Protein AF-A0A9D4YTC1-F1 (afdb_monomer)

Mean predicted aligned error: 14.63 Å

pLDDT: mean 73.33, std 24.24, range [27.19, 97.25]

Sequence (249 aa):
MAPARLILACLVALSLHGSACAARPAPVAATSDLFTAPSGSQFSRAQYGPSAHDAQQQQPLPAATDAAPLDAAATLDAAEASAASVVGLTWGYHLEQLMQQLEAREVQLAPPQQQQDAAALLSKQVEALAVQVIAASRANIAELGAQLRSSVPAGTTAAAMASLLQSSAFHGSLKSSMDEAMAIVGAALEPHLNDVAETVHAALCGLALEAGSVESLSDFSDTFVPHFASSFSLSIVEATLLRALWHDL

Organism: Chlorella vulgaris (NCBI:txid3077)

Foldseek 3Di:
DPLVVLLVVLVVVVVVVVVVVVDDDDDDDDDDDDDDDDDDDDDDDDDDDDDDDDDDDDDDDDDDDPPDPPPPPPPDDPLQLVLLLQLLVVQLVVLVVVVVVLVVVVFQFAPPVLSNVLSNVLSVVSSVLSSQLCVQLVVVLVVLLVVLVVVPDPPQDPVNVVVLCVDPVSVVSVVVSLVVQLVSSLVSCVVCLLVSLVSSQVSRCVGGPDHCSRDDSVVSSVPPSVVVSNSSSNSSCCSRRVCSNSVVD

Secondary structure (DSSP, 8-state):
--HHHHHHHHHHHHHHHHHHTT--PPPP-------------------------------------------------HHHHHHHHHHHHHHHHHHHHHHHHHHHTT--BPPHHHHHHHHHHHHHHHHHHHHHHHHHHHHHHHHHHHHHHHTSPTT--HHHHHHHHT-HHHHHHHHHHHHHHHHHHHHHHGGGHHHHHHHHHHHHHHHBSSTT-SPPHHHHHHHHHHHHHHHHHHHHHIIIIIHHHHTT-

Solvent-accessible surface area (backbone atoms only — not comparable to full-atom values): 14960 Å² total; per-residue (Å²): 138,66,65,69,60,54,52,52,49,51,53,50,55,55,55,57,54,63,57,58,73,75,67,70,82,78,84,89,79,82,88,81,86,76,94,76,87,82,87,78,88,85,84,86,84,83,84,81,87,89,84,84,88,81,83,89,82,91,82,78,86,80,72,86,74,74,78,72,76,89,79,74,78,70,82,63,55,74,65,52,52,50,32,14,48,51,46,7,52,55,49,23,54,51,49,52,51,51,52,52,53,40,46,75,70,71,39,54,62,51,60,70,66,59,50,50,53,51,31,54,52,51,16,52,52,46,18,56,48,37,48,52,33,48,66,72,32,42,71,61,40,51,49,48,40,50,56,54,49,72,74,48,67,87,89,53,44,77,69,52,47,56,55,44,64,69,32,67,68,52,42,49,50,52,50,52,48,48,55,51,41,34,51,48,36,38,65,56,41,55,90,47,47,64,62,50,45,51,51,52,50,53,50,53,53,72,34,36,73,50,89,80,70,57,75,54,71,65,67,44,37,72,58,45,45,65,55,47,51,52,55,52,23,48,47,50,39,51,45,48,43,54,42,63,66,60,75,80,101

Structure (mmCIF, N/CA/C/O backbone):
data_AF-A0A9D4YTC1-F1
#
_entry.id   AF-A0A9D4YTC1-F1
#
loop_
_atom_site.group_PDB
_atom_site.id
_atom_site.type_symbol
_atom_site.label_atom_id
_atom_site.label_alt_id
_atom_site.label_comp_id
_atom_site.label_asym_id
_atom_site.label_entity_id
_atom_site.label_seq_id
_atom_site.pdbx_PDB_ins_code
_atom_site.Cartn_x
_atom_site.Cartn_y
_atom_site.Cartn_z
_atom_site.occupancy
_atom_site.B_iso_or_equiv
_atom_site.auth_seq_id
_atom_site.auth_comp_id
_atom_site.auth_asym_id
_atom_site.auth_atom_id
_atom_site.pdbx_PDB_model_num
ATOM 1 N N . MET A 1 1 ? 28.465 -2.741 -1.476 1.00 40.31 1 MET A N 1
ATOM 2 C CA . MET A 1 1 ? 27.503 -2.269 -0.447 1.00 40.31 1 MET A CA 1
ATOM 3 C C . MET A 1 1 ? 27.038 -0.809 -0.626 1.00 40.31 1 MET A C 1
ATOM 5 O O . MET A 1 1 ? 26.385 -0.284 0.264 1.00 40.31 1 MET A O 1
ATOM 9 N N . ALA A 1 2 ? 27.287 -0.150 -1.769 1.00 38.78 2 ALA A N 1
ATOM 10 C CA . ALA A 1 2 ? 26.837 1.225 -2.034 1.00 38.78 2 ALA A CA 1
ATOM 11 C C . ALA A 1 2 ? 25.440 1.424 -2.692 1.00 38.78 2 ALA A C 1
ATOM 13 O O . ALA A 1 2 ? 24.923 2.532 -2.552 1.00 38.78 2 ALA A O 1
ATOM 14 N N . PRO A 1 3 ? 24.787 0.443 -3.364 1.00 47.16 3 PRO A N 1
ATOM 15 C CA . PRO A 1 3 ? 23.581 0.744 -4.146 1.00 47.16 3 PRO A CA 1
ATOM 16 C C . PRO A 1 3 ? 22.373 1.071 -3.258 1.00 47.16 3 PRO A C 1
ATOM 18 O O . PRO A 1 3 ? 21.708 2.072 -3.486 1.00 47.16 3 PRO A O 1
ATOM 21 N N . ALA A 1 4 ? 22.161 0.338 -2.158 1.00 39.53 4 ALA A N 1
ATOM 22 C CA . ALA A 1 4 ? 21.008 0.535 -1.271 1.00 39.53 4 ALA A CA 1
ATOM 23 C C . ALA A 1 4 ? 20.890 1.961 -0.692 1.00 39.53 4 ALA A C 1
ATOM 25 O O . ALA A 1 4 ? 19.785 2.455 -0.501 1.00 39.53 4 ALA A O 1
ATOM 26 N N . ARG A 1 5 ? 22.015 2.650 -0.452 1.00 42.47 5 ARG A N 1
ATOM 27 C CA . ARG A 1 5 ? 22.019 4.028 0.074 1.00 42.47 5 ARG A CA 1
ATOM 28 C C . ARG A 1 5 ? 21.633 5.069 -0.976 1.00 42.47 5 ARG A C 1
ATOM 30 O O . ARG A 1 5 ? 21.022 6.070 -0.623 1.00 42.47 5 ARG A O 1
ATOM 37 N N . LEU A 1 6 ? 21.964 4.825 -2.243 1.00 49.31 6 LEU A N 1
ATOM 38 C CA . LEU A 1 6 ? 21.554 5.677 -3.360 1.00 49.31 6 LEU A CA 1
ATOM 39 C C . LEU A 1 6 ? 20.057 5.528 -3.635 1.00 49.31 6 LEU A C 1
ATOM 41 O O . LEU A 1 6 ? 19.380 6.534 -3.803 1.00 49.31 6 LEU A O 1
ATOM 45 N N . ILE A 1 7 ? 19.528 4.304 -3.568 1.00 51.31 7 ILE A N 1
ATOM 46 C CA . ILE A 1 7 ? 18.089 4.025 -3.699 1.00 51.31 7 ILE A CA 1
ATOM 47 C C . ILE A 1 7 ? 17.295 4.750 -2.607 1.00 51.31 7 ILE A C 1
ATOM 49 O O . ILE A 1 7 ? 16.345 5.466 -2.909 1.00 51.31 7 ILE A O 1
ATOM 53 N N . LEU A 1 8 ? 17.737 4.634 -1.352 1.00 47.25 8 LEU A N 1
ATOM 54 C CA . LEU A 1 8 ? 17.111 5.308 -0.213 1.00 47.25 8 LEU A CA 1
ATOM 55 C C . LEU A 1 8 ? 17.205 6.835 -0.325 1.00 47.25 8 LEU A C 1
ATOM 57 O O . LEU A 1 8 ? 16.237 7.522 -0.034 1.00 47.25 8 LEU A O 1
ATOM 61 N N . ALA A 1 9 ? 18.330 7.376 -0.802 1.00 47.28 9 ALA A N 1
ATOM 62 C CA . ALA A 1 9 ? 18.473 8.813 -1.032 1.00 47.28 9 ALA A CA 1
ATOM 63 C C . ALA A 1 9 ? 17.570 9.327 -2.168 1.00 47.28 9 ALA A C 1
ATOM 65 O O . ALA A 1 9 ? 17.069 10.444 -2.076 1.00 47.28 9 ALA A O 1
ATOM 66 N N . CYS A 1 10 ? 17.330 8.525 -3.210 1.00 52.88 10 CYS A N 1
ATOM 67 C CA . CYS A 1 10 ? 16.439 8.885 -4.317 1.00 52.88 10 CYS A CA 1
ATOM 68 C C . CYS A 1 10 ? 14.968 8.816 -3.914 1.00 52.88 10 CYS A C 1
ATOM 70 O O . CYS A 1 10 ? 14.225 9.745 -4.214 1.00 52.88 10 CYS A O 1
ATOM 72 N N . LEU A 1 11 ? 14.573 7.765 -3.190 1.00 52.75 11 LEU A N 1
ATOM 73 C CA . LEU A 1 11 ? 13.235 7.652 -2.609 1.00 52.75 11 LEU A CA 1
ATOM 74 C C . LEU A 1 11 ? 12.979 8.822 -1.654 1.00 52.75 11 LEU A C 1
ATOM 76 O O . LEU A 1 11 ? 12.024 9.558 -1.846 1.00 52.75 11 LEU A O 1
ATOM 80 N N . VAL A 1 12 ? 13.907 9.114 -0.735 1.00 53.97 12 VAL A N 1
ATOM 81 C CA . VAL A 1 12 ? 13.801 10.262 0.183 1.00 53.97 12 VAL A CA 1
ATOM 82 C C . VAL A 1 12 ? 13.763 11.605 -0.563 1.00 53.97 12 VAL A C 1
ATOM 84 O O . VAL A 1 12 ? 12.988 12.484 -0.190 1.00 53.97 12 VAL A O 1
ATOM 87 N N . ALA A 1 13 ? 14.544 11.784 -1.633 1.00 48.59 13 ALA A N 1
ATOM 88 C CA . ALA A 1 13 ? 14.517 13.009 -2.437 1.00 48.59 13 ALA A CA 1
ATOM 89 C C . ALA A 1 13 ? 13.192 13.199 -3.201 1.00 48.59 13 ALA A C 1
ATOM 91 O O . ALA A 1 13 ? 12.727 14.337 -3.325 1.00 48.59 13 ALA A O 1
ATOM 92 N N . LEU A 1 14 ? 12.579 12.104 -3.668 1.00 51.38 14 LEU A N 1
ATOM 93 C CA . LEU A 1 14 ? 11.262 12.088 -4.314 1.00 51.38 14 LEU A CA 1
ATOM 94 C C . LEU A 1 14 ? 10.136 12.335 -3.293 1.00 51.38 14 LEU A C 1
ATOM 96 O O . LEU A 1 14 ? 9.260 13.162 -3.550 1.00 51.38 14 LEU A O 1
ATOM 100 N N . SER A 1 15 ? 10.202 11.726 -2.104 1.00 47.94 15 SER A N 1
ATOM 101 C CA . SER A 1 15 ? 9.228 11.933 -1.021 1.00 47.94 15 SER A CA 1
ATOM 102 C C . SER A 1 15 ? 9.265 13.363 -0.458 1.00 47.94 15 SER A C 1
ATOM 104 O O . SER A 1 15 ? 8.218 13.964 -0.228 1.00 47.94 15 SER A O 1
ATOM 106 N N . LEU A 1 16 ? 10.454 13.957 -0.285 1.00 41.62 16 LEU A N 1
ATOM 107 C CA . LEU A 1 16 ? 10.606 15.316 0.264 1.00 41.62 16 LEU A CA 1
ATOM 108 C C . LEU A 1 16 ? 10.090 16.420 -0.677 1.00 41.62 16 LEU A C 1
ATOM 110 O O . LEU A 1 16 ? 9.636 17.461 -0.201 1.00 41.62 16 LEU A O 1
ATOM 114 N N . HIS A 1 17 ? 10.117 16.211 -1.997 1.00 41.59 17 HIS A N 1
ATOM 115 C CA . HIS A 1 17 ? 9.589 17.192 -2.957 1.00 41.59 17 HIS A CA 1
ATOM 116 C C . HIS A 1 17 ? 8.070 17.090 -3.156 1.00 41.59 17 HIS A C 1
ATOM 118 O O . HIS A 1 17 ? 7.441 18.105 -3.464 1.00 41.59 17 HIS A O 1
ATOM 124 N N . GLY A 1 18 ? 7.466 15.921 -2.904 1.00 34.97 18 GLY A N 1
ATOM 125 C CA . GLY A 1 18 ? 6.008 15.767 -2.851 1.00 34.97 18 GLY A CA 1
ATOM 126 C C . GLY A 1 18 ? 5.368 16.618 -1.746 1.00 34.97 18 GLY A C 1
ATOM 127 O O . GLY A 1 18 ? 4.365 17.288 -1.983 1.00 34.97 18 GLY A O 1
ATOM 128 N N . SER A 1 19 ? 5.997 16.695 -0.567 1.00 33.84 19 SER A N 1
ATOM 129 C CA . SER A 1 19 ? 5.510 17.525 0.548 1.00 33.84 19 SER A CA 1
ATOM 130 C C . SER A 1 19 ? 5.742 19.032 0.363 1.00 33.84 19 SER A C 1
ATOM 132 O O . SER A 1 19 ? 4.994 19.837 0.916 1.00 33.84 19 SER A O 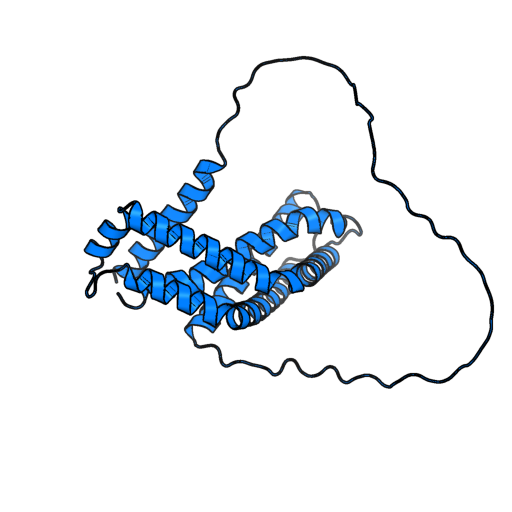1
ATOM 134 N N . ALA A 1 20 ? 6.732 19.451 -0.432 1.00 30.94 20 ALA A N 1
ATOM 135 C CA . ALA A 1 20 ? 7.058 20.870 -0.609 1.00 30.94 20 ALA A CA 1
ATOM 136 C C . ALA A 1 20 ? 6.060 21.636 -1.504 1.00 30.94 20 ALA A C 1
ATOM 138 O O . ALA A 1 20 ? 5.964 22.858 -1.399 1.00 30.94 20 ALA A O 1
ATOM 139 N N . CYS A 1 21 ? 5.278 20.948 -2.346 1.00 32.78 21 CYS A N 1
ATOM 140 C CA . CYS A 1 21 ? 4.233 21.592 -3.157 1.00 32.78 21 CYS A CA 1
ATOM 141 C C . CYS A 1 21 ? 2.888 21.762 -2.426 1.00 32.78 21 CYS A C 1
ATOM 143 O O . CYS A 1 21 ? 2.068 22.564 -2.868 1.00 32.78 21 CYS A O 1
ATOM 145 N N . ALA A 1 22 ? 2.670 21.084 -1.291 1.00 30.81 22 ALA A N 1
ATOM 146 C CA . ALA A 1 22 ? 1.473 21.258 -0.458 1.00 30.81 22 ALA A CA 1
ATOM 147 C C . ALA A 1 22 ? 1.600 22.410 0.563 1.00 30.81 22 ALA A C 1
ATOM 149 O O . ALA A 1 22 ? 0.607 22.846 1.139 1.00 30.81 22 ALA A O 1
ATOM 150 N N . ALA A 1 23 ? 2.807 22.946 0.768 1.00 30.12 23 ALA A N 1
ATOM 151 C CA . ALA A 1 23 ? 3.087 23.997 1.743 1.00 30.12 23 ALA A CA 1
ATOM 152 C C . ALA A 1 23 ? 3.368 25.345 1.062 1.00 30.12 23 ALA A C 1
ATOM 154 O O . ALA A 1 23 ? 4.462 25.900 1.171 1.00 30.12 23 ALA A O 1
ATOM 155 N N . ARG A 1 24 ? 2.372 25.910 0.368 1.00 28.34 24 ARG A N 1
ATOM 156 C CA . ARG A 1 24 ? 2.381 27.349 0.064 1.00 28.34 24 ARG A CA 1
ATOM 157 C C . ARG A 1 24 ? 1.420 28.051 1.030 1.00 28.34 24 ARG A C 1
ATOM 159 O O . ARG A 1 24 ? 0.212 27.892 0.878 1.00 28.34 24 ARG A O 1
ATOM 166 N N . PRO A 1 25 ? 1.914 28.804 2.029 1.00 31.41 25 PRO A N 1
ATOM 167 C CA . PRO A 1 25 ? 1.042 29.533 2.938 1.00 31.41 25 PRO A CA 1
ATOM 168 C C . PRO A 1 25 ? 0.340 30.657 2.171 1.00 31.41 25 PRO A C 1
ATOM 170 O O . PRO A 1 25 ? 0.989 31.506 1.554 1.00 31.41 25 PRO A O 1
ATOM 173 N N . ALA A 1 26 ? -0.992 30.651 2.194 1.00 30.31 26 ALA A N 1
ATOM 174 C CA . ALA A 1 26 ? -1.785 31.790 1.759 1.00 30.31 26 ALA A CA 1
ATOM 175 C C . ALA A 1 26 ? -1.505 32.979 2.702 1.00 30.31 26 ALA A C 1
ATOM 177 O O . ALA A 1 26 ? -1.495 32.794 3.923 1.00 30.31 26 ALA A O 1
ATOM 178 N N . PRO A 1 27 ? -1.245 34.191 2.182 1.00 31.48 27 PRO A N 1
ATOM 179 C CA . PRO A 1 27 ? -1.028 35.356 3.024 1.00 31.48 27 PRO A CA 1
ATOM 180 C C . PRO A 1 27 ? -2.318 35.747 3.752 1.00 31.48 27 PRO A C 1
ATOM 182 O O . PRO A 1 27 ? -3.390 35.859 3.161 1.00 31.48 27 PRO A O 1
ATOM 185 N N . VAL A 1 28 ? -2.170 35.969 5.055 1.00 38.91 28 VAL A N 1
ATOM 186 C CA . VAL A 1 28 ? -3.200 36.441 5.979 1.00 38.91 28 VAL A CA 1
ATOM 187 C C . VAL A 1 28 ? -3.488 37.926 5.731 1.00 38.91 28 VAL A C 1
ATOM 189 O O . VAL A 1 28 ? -2.600 38.763 5.876 1.00 38.91 28 VAL A O 1
ATOM 192 N N . ALA A 1 29 ? -4.745 38.247 5.429 1.00 31.89 29 ALA A N 1
ATOM 193 C CA . ALA A 1 29 ? -5.376 39.550 5.656 1.00 31.89 29 ALA A CA 1
ATOM 194 C C . ALA A 1 29 ? -6.862 39.275 5.967 1.00 31.89 29 ALA A C 1
ATOM 196 O O . ALA A 1 29 ? -7.584 38.749 5.131 1.00 31.89 29 ALA A O 1
ATOM 197 N N . ALA A 1 30 ? -7.234 39.289 7.247 1.00 30.94 30 ALA A N 1
ATOM 198 C CA . ALA A 1 30 ? -7.911 40.399 7.929 1.00 30.94 30 ALA A CA 1
ATOM 199 C C . ALA A 1 30 ? -9.448 40.396 7.752 1.00 30.94 30 ALA A C 1
ATOM 201 O O . ALA A 1 30 ? -9.971 40.813 6.729 1.00 30.94 30 ALA A O 1
ATOM 202 N N . THR A 1 31 ? -10.116 39.923 8.816 1.00 32.25 31 THR A N 1
ATOM 203 C CA . THR A 1 31 ? -11.369 40.426 9.429 1.00 32.25 31 THR A CA 1
ATOM 204 C C . THR A 1 31 ? -12.535 40.858 8.530 1.00 32.25 31 THR A C 1
ATOM 206 O O . THR A 1 31 ? -12.475 41.913 7.909 1.00 32.25 31 THR A O 1
ATOM 209 N N . SER A 1 32 ? -13.648 40.116 8.603 1.00 29.67 32 SER A N 1
ATOM 210 C CA . SER A 1 32 ? -14.933 40.554 9.192 1.00 29.67 32 SER A CA 1
ATOM 211 C C . SER A 1 32 ? -16.122 39.792 8.598 1.00 29.67 32 SER A C 1
ATOM 213 O O . SER A 1 32 ? -16.285 39.742 7.388 1.00 29.67 32 SER A O 1
ATOM 215 N N . ASP A 1 33 ? -16.936 39.265 9.515 1.00 27.19 33 ASP A N 1
ATOM 216 C CA . ASP A 1 33 ? -18.402 39.206 9.521 1.00 27.19 33 ASP A CA 1
ATOM 217 C C . ASP A 1 33 ? -19.231 38.615 8.361 1.00 27.19 33 ASP A C 1
ATOM 219 O O . ASP A 1 33 ? -19.016 38.836 7.177 1.00 27.19 33 ASP A O 1
ATOM 223 N N . LEU A 1 34 ? -20.338 38.016 8.822 1.00 29.22 34 LEU A N 1
ATOM 224 C CA . LEU A 1 34 ? -21.638 37.855 8.163 1.00 29.22 34 LEU A CA 1
ATOM 225 C C . LEU A 1 34 ? -21.821 36.680 7.190 1.00 29.22 34 LEU A C 1
ATOM 227 O O . LEU A 1 34 ? -21.539 36.736 5.999 1.00 29.22 34 LEU A O 1
ATOM 231 N N . PHE A 1 35 ? -22.470 35.641 7.736 1.00 34.34 35 PHE A N 1
ATOM 232 C CA . PHE A 1 35 ? -23.736 35.093 7.227 1.00 34.34 35 PHE A CA 1
ATOM 233 C C . PHE A 1 35 ? -24.196 35.713 5.899 1.00 34.34 35 PHE A C 1
ATOM 235 O O . PHE A 1 35 ? -24.642 36.856 5.900 1.00 34.34 35 PHE A O 1
ATOM 242 N N . THR A 1 36 ? -24.170 34.944 4.806 1.00 27.38 36 THR A N 1
ATOM 243 C CA . THR A 1 36 ? -25.183 34.944 3.732 1.00 27.38 36 THR A CA 1
ATOM 244 C C . THR A 1 36 ? -24.906 33.756 2.807 1.00 27.38 36 THR A C 1
ATOM 246 O O . THR A 1 36 ? -23.909 33.722 2.092 1.00 27.38 36 THR A O 1
ATOM 249 N N . ALA A 1 37 ? -25.809 32.778 2.814 1.00 36.00 37 ALA A N 1
ATOM 250 C CA . ALA A 1 37 ? -25.933 31.809 1.733 1.00 36.00 37 ALA A CA 1
ATOM 251 C C . ALA A 1 37 ? -26.547 32.486 0.497 1.00 36.00 37 ALA A C 1
ATOM 253 O O . ALA A 1 37 ? -27.471 33.288 0.654 1.00 36.00 37 ALA A O 1
ATOM 254 N N . PRO A 1 38 ? -26.153 32.092 -0.722 1.00 34.97 38 PRO A N 1
ATOM 255 C CA . PRO A 1 38 ? -27.029 32.212 -1.870 1.00 34.97 38 PRO A CA 1
ATOM 256 C C . PRO A 1 38 ? -27.496 30.837 -2.356 1.00 34.97 38 PRO A C 1
ATOM 258 O O . PRO A 1 38 ? -26.724 29.989 -2.798 1.00 34.97 38 PRO A O 1
ATOM 261 N N . SER A 1 39 ? -28.816 30.678 -2.293 1.00 29.11 39 SER A N 1
ATOM 262 C CA . SER A 1 39 ? -29.619 29.777 -3.112 1.00 29.11 39 SER A CA 1
ATOM 263 C C . SER A 1 39 ? -29.344 29.948 -4.606 1.00 29.11 39 SER A C 1
ATOM 265 O O . SER A 1 39 ? -29.186 31.067 -5.090 1.00 29.11 39 SER A O 1
ATOM 267 N N . GLY A 1 40 ? -29.476 28.848 -5.350 1.00 27.38 40 GLY A N 1
ATOM 268 C CA . GLY A 1 40 ? -29.756 28.884 -6.784 1.00 27.38 40 GLY A CA 1
ATOM 269 C C . GLY A 1 40 ? -29.249 27.654 -7.526 1.00 27.38 40 GLY A C 1
ATOM 270 O O . GLY A 1 40 ? -28.124 27.668 -7.987 1.00 27.38 40 GLY A O 1
ATOM 271 N N . SER A 1 41 ? -30.101 26.623 -7.651 1.00 30.42 41 SER A N 1
ATOM 272 C CA . SER A 1 41 ? -30.620 26.110 -8.943 1.00 30.42 41 SER A CA 1
ATOM 273 C C . SER A 1 41 ? -29.630 25.236 -9.727 1.00 30.42 41 SER A C 1
ATOM 275 O O . SER A 1 41 ? -28.479 25.590 -9.872 1.00 30.42 41 SER A O 1
ATOM 277 N N . GLN A 1 42 ? -29.946 24.114 -10.357 1.00 29.72 42 GLN A N 1
ATOM 278 C CA . GLN A 1 42 ? -31.152 23.349 -10.655 1.00 29.72 42 GLN A CA 1
ATOM 279 C C . GLN A 1 42 ? -30.590 22.045 -11.245 1.00 29.72 42 GLN A C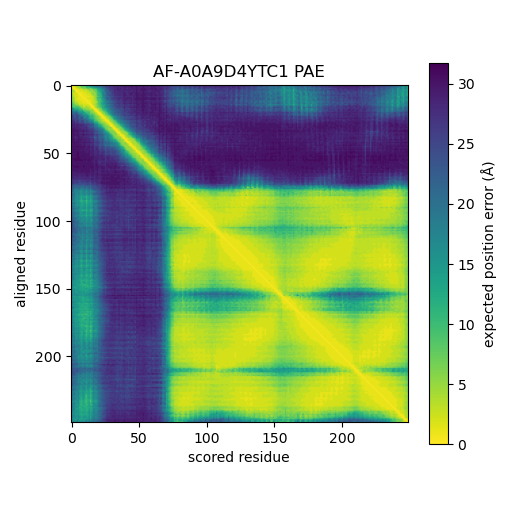 1
ATOM 281 O O . GLN A 1 42 ? -29.807 22.137 -12.181 1.00 29.72 42 GLN A O 1
ATOM 286 N N . PHE A 1 43 ? -30.992 20.860 -10.786 1.00 33.75 43 PHE A N 1
ATOM 287 C CA . PHE A 1 43 ? -30.983 19.689 -11.669 1.00 33.75 43 PHE A CA 1
ATOM 288 C C . PHE A 1 43 ? -32.212 18.825 -11.410 1.00 33.75 43 PHE A C 1
ATOM 290 O O . PHE A 1 43 ? -32.573 18.495 -10.281 1.00 33.75 43 PHE A O 1
ATOM 297 N N . SER A 1 44 ? -32.907 18.596 -12.515 1.00 33.34 44 SER A N 1
ATOM 298 C CA . SER A 1 44 ? -34.297 18.198 -12.615 1.00 33.34 44 SER A CA 1
ATOM 299 C C . SER A 1 44 ? -34.539 16.739 -12.251 1.00 33.34 44 SER A C 1
ATOM 301 O O . SER A 1 44 ? -33.894 15.817 -12.740 1.00 33.34 44 SER A O 1
ATOM 303 N N . ARG A 1 45 ? -35.575 16.569 -11.435 1.00 33.16 45 ARG A N 1
ATOM 304 C CA . ARG A 1 45 ? -36.268 15.332 -11.092 1.00 33.16 45 ARG A CA 1
ATOM 305 C C . ARG A 1 45 ? -37.134 14.892 -12.278 1.00 33.16 45 ARG A C 1
ATOM 307 O O . ARG A 1 45 ? -38.103 15.575 -12.596 1.00 33.16 45 ARG A O 1
ATOM 314 N N . ALA A 1 46 ? -36.835 13.751 -12.894 1.00 35.88 46 ALA A N 1
ATOM 315 C CA . ALA A 1 46 ? -37.785 13.054 -13.760 1.00 35.88 46 ALA A CA 1
ATOM 316 C C . ALA A 1 46 ? -38.476 11.949 -12.950 1.00 35.88 46 ALA A C 1
ATOM 318 O O . ALA A 1 46 ? -37.902 10.903 -12.664 1.00 35.88 46 ALA A O 1
ATOM 319 N N . GLN A 1 47 ? -39.711 12.236 -12.536 1.00 33.97 47 GLN A N 1
ATOM 320 C CA . GLN A 1 47 ? -40.690 11.258 -12.074 1.00 33.97 47 GLN A CA 1
ATOM 321 C C . GLN A 1 47 ? -41.307 10.567 -13.296 1.00 33.97 47 GLN A C 1
ATOM 323 O O . GLN A 1 47 ? -41.791 11.249 -14.195 1.00 33.97 47 GLN A O 1
ATOM 328 N N . TYR A 1 48 ? -41.388 9.239 -13.277 1.00 38.59 48 TYR A N 1
ATOM 329 C CA . TYR A 1 48 ? -42.484 8.516 -13.917 1.00 38.59 48 TYR A CA 1
ATOM 330 C C . TYR A 1 48 ? -43.138 7.626 -12.862 1.00 38.59 48 TYR A C 1
ATOM 332 O O . TYR A 1 48 ? -42.461 6.924 -12.114 1.00 38.59 48 TYR A O 1
ATOM 340 N N . GLY A 1 49 ? -44.455 7.788 -12.742 1.00 32.53 49 GLY A N 1
ATOM 341 C CA . GLY A 1 49 ? -45.302 7.183 -11.723 1.00 32.53 49 GLY A CA 1
ATOM 342 C C . GLY A 1 49 ? -45.761 5.751 -12.036 1.00 32.53 49 GLY A C 1
ATOM 343 O O . GLY A 1 49 ? -45.369 5.180 -13.053 1.00 32.53 49 GLY A O 1
ATOM 344 N N . PRO A 1 50 ? -46.595 5.176 -11.148 1.00 52.31 50 PRO A N 1
ATOM 345 C CA . PRO A 1 50 ? -46.818 3.737 -11.021 1.00 52.31 50 PRO A CA 1
ATOM 346 C C . PRO A 1 50 ? -48.162 3.262 -11.604 1.00 52.31 50 PRO A C 1
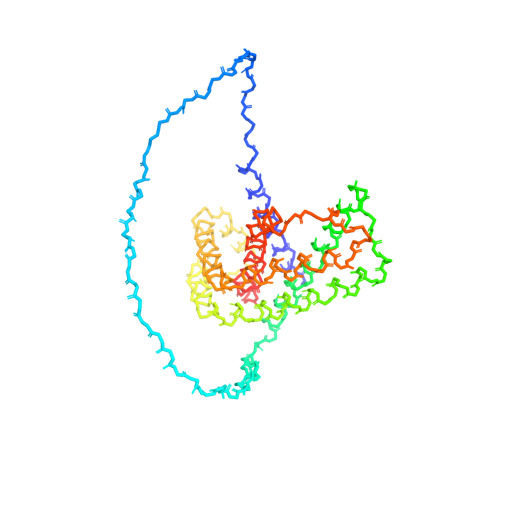ATOM 348 O O . PRO A 1 50 ? -49.100 4.048 -11.721 1.00 52.31 50 PRO A O 1
ATOM 351 N N . SER A 1 51 ? -48.272 1.959 -11.891 1.00 36.41 51 SER A N 1
ATOM 352 C CA . SER A 1 51 ? -49.499 1.121 -11.939 1.00 36.41 51 SER A CA 1
ATOM 353 C C . SER A 1 51 ? -49.031 -0.341 -12.124 1.00 36.41 51 SER A C 1
ATOM 355 O O . SER A 1 51 ? -48.310 -0.597 -13.078 1.00 36.41 51 SER A O 1
ATOM 357 N N . ALA A 1 52 ? -49.120 -1.266 -11.158 1.00 37.62 52 ALA A N 1
ATOM 358 C CA . ALA A 1 52 ? -50.265 -1.953 -10.525 1.00 37.62 52 ALA A CA 1
ATOM 359 C C . ALA A 1 52 ? -50.602 -3.321 -11.182 1.00 37.62 52 ALA A C 1
ATOM 361 O O . ALA A 1 52 ? -50.786 -3.379 -12.393 1.00 37.62 52 ALA A O 1
ATOM 362 N N . HIS A 1 53 ? -50.749 -4.350 -10.321 1.00 33.34 53 HIS A N 1
ATOM 363 C CA . HIS A 1 53 ? -51.263 -5.729 -10.531 1.00 33.34 53 HIS A CA 1
ATOM 364 C C . HIS A 1 53 ? -50.377 -6.718 -11.330 1.00 33.34 53 HIS A C 1
ATOM 366 O O . HIS A 1 53 ? -49.768 -6.342 -12.318 1.00 33.34 53 HIS A O 1
ATOM 372 N N . ASP A 1 54 ? -50.225 -8.008 -10.995 1.00 35.22 54 ASP A N 1
ATOM 373 C CA . ASP A 1 54 ? -50.863 -8.880 -10.000 1.00 35.22 54 ASP A CA 1
ATOM 374 C C . ASP A 1 54 ? -50.032 -10.169 -9.771 1.00 35.22 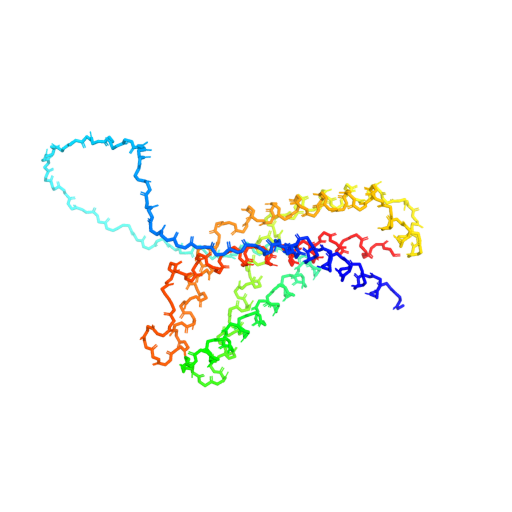54 ASP A C 1
ATOM 376 O O . ASP A 1 54 ? -49.294 -10.613 -10.644 1.00 35.22 54 ASP A O 1
ATOM 380 N N . ALA A 1 55 ? -50.220 -10.742 -8.578 1.00 36.62 55 ALA A N 1
ATOM 381 C CA . ALA A 1 55 ? -50.271 -12.160 -8.188 1.00 36.62 55 ALA A CA 1
ATOM 382 C C . ALA A 1 55 ? -49.300 -13.246 -8.738 1.00 36.62 55 ALA A C 1
ATOM 384 O O . ALA A 1 55 ? -49.310 -13.621 -9.902 1.00 36.62 55 ALA A O 1
ATOM 385 N N . GLN A 1 56 ? -48.657 -13.901 -7.754 1.00 36.84 56 GLN A N 1
ATOM 386 C CA . GLN A 1 56 ? -48.374 -15.343 -7.612 1.00 36.84 56 GLN A CA 1
ATOM 387 C C . GLN A 1 56 ? -47.624 -16.097 -8.727 1.00 36.84 56 GLN A C 1
ATOM 389 O O . GLN A 1 56 ? -48.205 -16.467 -9.738 1.00 36.84 56 GLN A O 1
ATOM 394 N N . GLN A 1 57 ? -46.432 -16.600 -8.381 1.00 40.56 57 GLN A N 1
ATOM 395 C CA . GLN A 1 57 ? -46.227 -18.043 -8.167 1.00 40.56 57 GLN A CA 1
ATOM 396 C C . GLN A 1 57 ? -44.906 -18.323 -7.429 1.00 40.56 57 GLN A C 1
ATOM 398 O O . GLN A 1 57 ? -43.858 -17.763 -7.734 1.00 40.56 57 GLN A O 1
ATOM 403 N N . GLN A 1 58 ? -45.002 -19.181 -6.411 1.00 41.50 58 GLN A N 1
ATOM 404 C CA . GLN A 1 58 ? -43.902 -19.776 -5.653 1.00 41.50 58 GLN A CA 1
ATOM 405 C C . GLN A 1 58 ? -43.190 -20.842 -6.493 1.00 41.50 58 GLN A C 1
ATOM 407 O O . GLN A 1 58 ? -43.891 -21.660 -7.079 1.00 41.50 58 GLN A O 1
ATOM 412 N N . GLN A 1 59 ? -41.848 -20.887 -6.447 1.00 36.44 59 GLN A N 1
ATOM 413 C CA . GLN A 1 59 ? -40.958 -22.076 -6.380 1.00 36.44 59 GLN A CA 1
ATOM 414 C C . GLN A 1 59 ? -39.523 -21.718 -6.846 1.00 36.44 59 GLN A C 1
ATOM 416 O O . GLN A 1 59 ? -39.344 -20.720 -7.533 1.00 36.44 59 GLN A O 1
ATOM 421 N N . PRO A 1 60 ? -38.488 -22.508 -6.502 1.00 39.47 60 PRO A N 1
ATOM 422 C CA . PRO A 1 60 ? -37.799 -22.557 -5.216 1.00 39.47 60 PRO A CA 1
ATOM 423 C C . PRO A 1 60 ? -36.343 -22.046 -5.335 1.00 39.47 60 PRO A C 1
ATOM 425 O O . PRO A 1 60 ? -35.832 -21.822 -6.428 1.00 39.47 60 PRO A O 1
ATOM 428 N N . LEU A 1 61 ? -35.676 -21.899 -4.183 1.00 44.19 61 LEU A N 1
ATOM 429 C CA . LEU A 1 61 ? -34.232 -21.661 -4.042 1.00 44.19 61 LEU A CA 1
ATOM 430 C C . LEU A 1 61 ? -33.391 -22.429 -5.084 1.00 44.19 61 LEU A C 1
ATOM 432 O O . LEU A 1 61 ? -33.456 -23.663 -5.102 1.00 44.19 61 LEU A O 1
ATOM 436 N N . PRO A 1 62 ? -32.507 -21.761 -5.846 1.00 40.47 62 PRO A N 1
ATOM 437 C CA . PRO A 1 62 ? -31.299 -22.408 -6.310 1.00 40.47 62 PRO A CA 1
ATOM 438 C C . PRO A 1 62 ? -30.311 -22.498 -5.144 1.00 40.47 62 PRO A C 1
ATOM 440 O O . PRO A 1 62 ? -30.121 -21.562 -4.366 1.00 40.47 62 PRO A O 1
ATOM 443 N N . ALA A 1 63 ? -29.757 -23.698 -5.018 1.00 36.38 63 ALA A N 1
ATOM 444 C CA . ALA A 1 63 ? -28.754 -24.102 -4.059 1.00 36.38 63 ALA A CA 1
ATOM 445 C C . ALA A 1 63 ? -27.577 -23.123 -3.993 1.00 36.38 63 ALA A C 1
ATOM 447 O O . ALA A 1 63 ? -27.242 -22.471 -4.981 1.00 36.38 63 ALA A O 1
ATOM 448 N N . ALA A 1 64 ? -26.958 -23.085 -2.812 1.00 45.69 64 ALA A N 1
ATOM 449 C CA . ALA A 1 64 ? -25.663 -22.483 -2.562 1.00 45.69 64 ALA A CA 1
ATOM 450 C C . ALA A 1 64 ? -24.719 -22.742 -3.742 1.00 45.69 64 ALA A C 1
ATOM 452 O O . ALA A 1 64 ? -24.297 -23.874 -3.978 1.00 45.69 64 ALA A O 1
ATOM 453 N N . THR A 1 65 ? -24.434 -21.686 -4.499 1.00 36.47 65 THR A N 1
ATOM 454 C CA . THR A 1 65 ? -23.308 -21.676 -5.417 1.00 36.47 65 THR A CA 1
ATOM 455 C C . THR A 1 65 ? -22.076 -21.754 -4.538 1.00 36.47 65 THR A C 1
ATOM 457 O O . THR A 1 65 ? -21.798 -20.822 -3.782 1.00 36.47 65 THR A O 1
ATOM 460 N N . ASP A 1 66 ? -21.404 -22.901 -4.596 1.00 34.94 66 ASP A N 1
ATOM 461 C CA . ASP A 1 66 ? -20.056 -23.093 -4.090 1.00 34.94 66 ASP A CA 1
ATOM 462 C C . ASP A 1 66 ? -19.234 -21.839 -4.384 1.00 34.94 66 ASP A C 1
ATOM 464 O O . ASP A 1 66 ? -19.031 -21.462 -5.542 1.00 34.94 66 ASP A O 1
ATOM 468 N N . ALA A 1 67 ? -18.806 -21.170 -3.313 1.00 38.00 67 ALA A N 1
ATOM 469 C CA . ALA A 1 67 ? -17.764 -20.171 -3.382 1.00 38.00 67 ALA A CA 1
ATOM 470 C C . ALA A 1 67 ? -16.554 -20.864 -4.008 1.00 38.00 67 ALA A C 1
ATOM 472 O O . ALA A 1 67 ? -15.911 -21.708 -3.381 1.00 38.00 67 ALA A O 1
ATOM 473 N N . ALA A 1 68 ? -16.305 -20.562 -5.282 1.00 33.44 68 ALA A N 1
ATOM 474 C CA . ALA A 1 68 ? -15.114 -21.016 -5.964 1.00 33.44 68 ALA A CA 1
ATOM 475 C C . ALA A 1 68 ? -13.909 -20.590 -5.111 1.00 33.44 68 ALA A C 1
ATOM 477 O O . ALA A 1 68 ? -13.827 -19.418 -4.724 1.00 33.44 68 ALA A O 1
ATOM 478 N N . PRO A 1 69 ? -12.998 -21.514 -4.768 1.00 39.44 69 PRO A N 1
ATOM 479 C CA . PRO A 1 69 ? -11.797 -21.142 -4.052 1.00 39.44 69 PRO A CA 1
ATOM 480 C C . PRO A 1 69 ? -11.027 -20.136 -4.910 1.00 39.44 69 PRO A C 1
ATOM 482 O O . PRO A 1 69 ? -10.908 -20.298 -6.126 1.00 39.44 69 PRO A O 1
ATOM 485 N N . LEU A 1 70 ? -10.508 -19.104 -4.249 1.00 46.56 70 LEU A N 1
ATOM 486 C CA . LEU A 1 70 ? -9.544 -18.111 -4.736 1.00 46.56 70 LEU A CA 1
ATOM 487 C C . LEU A 1 70 ? -8.190 -18.764 -5.119 1.00 46.56 70 LEU A C 1
ATOM 489 O O . LEU A 1 70 ? -7.123 -18.250 -4.810 1.00 46.56 70 LEU A O 1
ATOM 493 N N . ASP A 1 71 ? -8.216 -19.910 -5.800 1.00 39.56 71 ASP A N 1
ATOM 494 C CA . ASP A 1 71 ? -7.056 -20.658 -6.285 1.00 39.56 71 ASP A CA 1
ATOM 495 C C . ASP A 1 71 ? -6.741 -20.259 -7.731 1.00 39.56 71 ASP A C 1
ATOM 497 O O . ASP A 1 71 ? -6.747 -21.047 -8.675 1.00 39.56 71 ASP A O 1
ATOM 501 N N . ALA A 1 72 ? -6.430 -18.980 -7.900 1.00 37.16 72 ALA A N 1
ATOM 502 C CA . ALA A 1 72 ? -5.567 -18.529 -8.977 1.00 37.16 72 ALA A CA 1
ATOM 503 C C . ALA A 1 72 ? -4.340 -17.885 -8.333 1.00 37.16 72 ALA A C 1
ATOM 505 O O . ALA A 1 72 ? -4.091 -16.690 -8.472 1.00 37.16 72 ALA A O 1
ATOM 506 N N . ALA A 1 73 ? -3.574 -18.689 -7.590 1.00 43.66 73 ALA A N 1
ATOM 507 C CA . ALA A 1 73 ? -2.224 -18.325 -7.197 1.00 43.66 73 ALA A CA 1
ATOM 508 C C . ALA A 1 73 ? -1.368 -18.252 -8.470 1.00 43.66 73 ALA A C 1
ATOM 510 O O . ALA A 1 73 ? -0.681 -19.202 -8.846 1.00 43.66 73 ALA A O 1
ATOM 511 N N . ALA A 1 74 ? -1.441 -17.120 -9.173 1.00 50.09 74 ALA A N 1
ATOM 512 C CA . ALA A 1 74 ? -0.389 -16.721 -10.083 1.00 50.09 74 ALA A CA 1
ATOM 513 C C . ALA A 1 74 ? 0.904 -16.788 -9.269 1.00 50.09 74 ALA A C 1
ATOM 515 O O . ALA A 1 74 ? 1.039 -16.081 -8.271 1.00 50.09 74 ALA A O 1
ATOM 516 N N . THR A 1 75 ? 1.822 -17.682 -9.637 1.00 55.12 75 THR A N 1
ATOM 517 C CA . THR A 1 75 ? 3.146 -17.741 -9.018 1.00 55.12 75 THR A CA 1
ATOM 518 C C . THR A 1 75 ? 3.804 -16.383 -9.224 1.00 55.12 75 THR A C 1
ATOM 520 O O . THR A 1 75 ? 4.264 -16.061 -10.320 1.00 55.12 75 THR A O 1
ATOM 523 N N . LEU A 1 76 ? 3.745 -15.554 -8.185 1.00 61.28 76 LEU A N 1
ATOM 524 C CA . LEU A 1 76 ? 4.515 -14.331 -8.066 1.00 61.28 76 LEU A CA 1
ATOM 525 C C . LEU A 1 76 ? 5.988 -14.717 -8.012 1.00 61.28 76 LEU A C 1
ATOM 527 O O . LEU A 1 76 ? 6.352 -15.709 -7.373 1.00 61.28 76 LEU A O 1
ATOM 531 N N . ASP A 1 77 ? 6.833 -13.927 -8.661 1.00 77.19 77 ASP A N 1
ATOM 532 C CA . ASP A 1 77 ? 8.266 -14.049 -8.420 1.00 77.19 77 ASP A CA 1
ATOM 533 C C . ASP A 1 77 ? 8.583 -13.615 -6.974 1.00 77.19 77 ASP A C 1
ATOM 535 O O . ASP A 1 77 ? 7.840 -12.852 -6.348 1.00 77.19 77 ASP A O 1
ATOM 539 N N . ALA A 1 78 ? 9.706 -14.077 -6.425 1.00 77.94 78 ALA A N 1
ATOM 540 C CA . ALA A 1 78 ? 10.144 -13.762 -5.068 1.00 77.94 78 ALA A CA 1
ATOM 541 C C . ALA A 1 78 ? 10.225 -12.243 -4.815 1.00 77.94 78 ALA A C 1
ATOM 543 O O . ALA A 1 78 ? 9.971 -11.781 -3.700 1.00 77.94 78 ALA A O 1
ATOM 544 N N . ALA A 1 79 ? 10.539 -11.455 -5.849 1.00 74.81 79 ALA A N 1
ATOM 545 C CA . ALA A 1 79 ? 10.558 -9.997 -5.781 1.00 74.81 79 ALA A CA 1
ATOM 546 C C . ALA A 1 79 ? 9.161 -9.390 -5.562 1.00 74.81 79 ALA A C 1
ATOM 548 O O . ALA A 1 79 ? 9.015 -8.454 -4.777 1.00 74.81 79 ALA A O 1
ATOM 549 N N . GLU A 1 80 ? 8.134 -9.941 -6.202 1.00 81.00 80 GLU A N 1
ATOM 550 C CA . GLU A 1 80 ? 6.757 -9.455 -6.101 1.00 81.00 80 GLU A CA 1
ATOM 551 C C . GLU A 1 80 ? 6.085 -9.928 -4.809 1.00 81.00 80 GLU A C 1
ATOM 553 O O . GLU A 1 80 ? 5.376 -9.158 -4.165 1.00 81.00 80 GLU A O 1
ATOM 558 N N . ALA A 1 81 ? 6.379 -11.153 -4.364 1.00 82.94 81 ALA A N 1
ATOM 559 C CA . ALA A 1 81 ? 5.981 -11.617 -3.036 1.00 82.94 81 ALA A CA 1
ATOM 560 C C . ALA A 1 81 ? 6.611 -10.742 -1.934 1.00 82.94 81 ALA A C 1
ATOM 562 O O . ALA A 1 81 ? 5.943 -10.343 -0.981 1.00 82.94 81 ALA A O 1
ATOM 563 N N . SER A 1 82 ? 7.885 -10.364 -2.099 1.00 84.38 82 SER A N 1
ATOM 564 C CA . SER A 1 82 ? 8.546 -9.396 -1.217 1.00 84.38 82 SER A CA 1
ATOM 565 C C . SER A 1 82 ? 7.876 -8.020 -1.269 1.00 84.38 82 SER A C 1
ATOM 567 O O . SER A 1 82 ? 7.744 -7.395 -0.220 1.00 84.38 82 SER A O 1
ATOM 569 N N . ALA A 1 83 ? 7.457 -7.546 -2.445 1.00 84.81 83 ALA A N 1
ATOM 570 C CA . ALA A 1 83 ? 6.755 -6.272 -2.598 1.00 84.81 83 ALA A CA 1
ATOM 571 C C . ALA A 1 83 ? 5.408 -6.268 -1.862 1.00 84.81 83 ALA A C 1
ATOM 573 O O . ALA A 1 83 ? 5.146 -5.361 -1.073 1.00 84.81 83 ALA A O 1
ATOM 574 N N . ALA A 1 84 ? 4.594 -7.309 -2.053 1.00 89.06 84 ALA A N 1
ATOM 575 C CA . ALA A 1 84 ? 3.315 -7.457 -1.365 1.00 89.06 84 ALA A CA 1
ATOM 576 C C . ALA A 1 84 ? 3.484 -7.501 0.161 1.00 89.06 84 ALA A C 1
ATOM 578 O O . ALA A 1 84 ? 2.756 -6.823 0.887 1.00 89.06 84 ALA A O 1
ATOM 579 N N . SER A 1 85 ? 4.491 -8.234 0.645 1.00 88.69 85 SER A N 1
ATOM 580 C CA . SER A 1 85 ? 4.802 -8.312 2.075 1.00 88.69 85 SER A CA 1
ATOM 581 C C . SER A 1 85 ? 5.190 -6.950 2.661 1.00 88.69 85 SER A 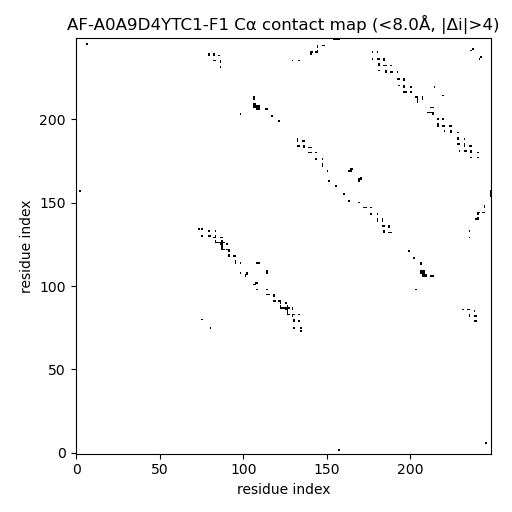C 1
ATOM 583 O O . SER A 1 85 ? 4.718 -6.589 3.737 1.00 88.69 85 SER A O 1
ATOM 585 N N . VAL A 1 86 ? 5.989 -6.152 1.940 1.00 87.50 86 VAL A N 1
ATOM 586 C CA . VAL A 1 86 ? 6.333 -4.784 2.364 1.00 87.50 86 VAL A CA 1
ATOM 587 C C . VAL A 1 86 ? 5.083 -3.907 2.450 1.00 87.50 86 VAL A C 1
ATOM 589 O O . VAL A 1 86 ? 4.916 -3.203 3.442 1.00 87.50 86 VAL A O 1
ATOM 592 N N . VAL A 1 87 ? 4.180 -3.979 1.466 1.00 88.69 87 VAL A N 1
ATOM 593 C CA . VAL A 1 87 ? 2.922 -3.210 1.483 1.00 88.69 87 VAL A CA 1
ATOM 594 C C . VAL A 1 87 ? 2.051 -3.606 2.678 1.00 88.69 87 VAL A C 1
ATOM 596 O O . VAL A 1 87 ? 1.568 -2.730 3.396 1.00 88.69 87 VAL A O 1
ATOM 599 N N . GLY A 1 88 ? 1.907 -4.909 2.941 1.00 86.75 88 GLY A N 1
ATOM 600 C CA . GLY A 1 88 ? 1.182 -5.421 4.105 1.00 86.75 88 GLY A CA 1
ATOM 601 C C . GLY A 1 88 ? 1.747 -4.907 5.430 1.00 86.75 88 GLY A C 1
ATOM 602 O O . GLY A 1 88 ? 0.989 -4.464 6.294 1.00 86.75 88 GLY A O 1
ATOM 603 N N . LEU A 1 89 ? 3.073 -4.915 5.595 1.00 87.62 89 LEU A N 1
ATOM 604 C CA . LEU A 1 89 ? 3.735 -4.421 6.809 1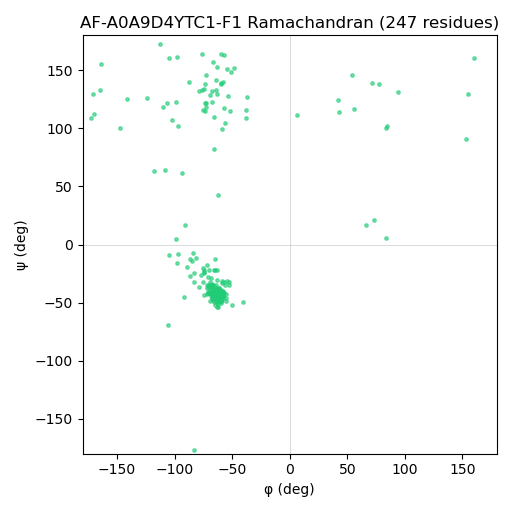.00 87.62 89 LEU A CA 1
ATOM 605 C C . LEU A 1 89 ? 3.565 -2.909 6.999 1.00 87.62 89 LEU A C 1
ATOM 607 O O . LEU A 1 89 ? 3.248 -2.467 8.103 1.00 87.62 89 LEU A O 1
ATOM 611 N N . THR A 1 90 ? 3.729 -2.118 5.934 1.00 87.69 90 THR A N 1
ATOM 612 C CA . THR A 1 90 ? 3.511 -0.663 5.974 1.00 87.69 90 THR A CA 1
ATOM 613 C C . THR A 1 90 ? 2.093 -0.331 6.433 1.00 87.69 90 THR A C 1
ATOM 615 O O . THR A 1 90 ? 1.900 0.550 7.273 1.00 87.69 90 THR A O 1
ATOM 618 N N . TRP A 1 91 ? 1.102 -1.075 5.942 1.00 86.31 91 TRP A N 1
ATOM 619 C CA . TRP A 1 91 ? -0.290 -0.895 6.344 1.00 86.31 91 TRP A CA 1
ATOM 620 C C . TRP A 1 91 ? -0.593 -1.376 7.760 1.00 86.31 91 TRP A C 1
ATOM 622 O O . TRP A 1 91 ? -1.359 -0.717 8.459 1.00 86.31 91 TRP A O 1
ATOM 632 N N . GLY A 1 92 ? 0.050 -2.455 8.215 1.00 86.62 92 GLY A N 1
ATOM 633 C CA . GLY A 1 92 ? 0.002 -2.863 9.621 1.00 86.62 92 GLY A CA 1
ATOM 634 C C . GLY A 1 92 ? 0.447 -1.727 10.546 1.00 86.62 92 GLY A C 1
ATOM 635 O O . GLY A 1 92 ? -0.266 -1.373 11.480 1.00 86.62 92 GLY A O 1
ATOM 636 N N . TYR A 1 93 ? 1.557 -1.062 10.210 1.00 86.75 93 TYR A N 1
ATOM 637 C CA . TYR A 1 93 ? 2.029 0.109 10.950 1.00 86.75 93 TYR A CA 1
ATOM 638 C C . TYR A 1 93 ? 1.050 1.295 10.883 1.00 86.75 93 TYR A C 1
ATOM 640 O O . TYR A 1 93 ? 0.808 1.952 11.892 1.00 86.75 93 TYR A O 1
ATOM 648 N N . HIS A 1 94 ? 0.455 1.587 9.721 1.00 87.69 94 HIS A N 1
ATOM 649 C CA . HIS A 1 94 ? -0.545 2.661 9.610 1.00 87.69 94 HIS A CA 1
ATOM 650 C C . HIS A 1 94 ? -1.783 2.404 10.465 1.00 87.69 94 HIS A C 1
ATOM 652 O O . HIS A 1 94 ? -2.305 3.328 11.084 1.00 87.69 94 HIS A O 1
ATOM 658 N N . LEU A 1 95 ? -2.231 1.157 10.545 1.00 87.81 95 LEU A N 1
ATOM 659 C CA . LEU A 1 95 ? -3.339 0.793 11.411 1.00 87.81 95 LEU A CA 1
ATOM 660 C C . LEU A 1 95 ? -2.979 0.946 12.894 1.00 87.81 95 LEU A C 1
ATOM 662 O O . LEU A 1 95 ? -3.785 1.463 13.660 1.00 87.81 95 LEU A O 1
ATOM 666 N N . GLU A 1 96 ? -1.769 0.563 13.303 1.00 89.69 96 GLU A N 1
ATOM 667 C CA . GLU A 1 96 ? -1.284 0.840 14.662 1.00 89.69 96 GLU A CA 1
ATOM 668 C C . GLU A 1 96 ? -1.293 2.341 14.972 1.00 89.69 96 GLU A C 1
ATOM 670 O O . GLU A 1 96 ? -1.709 2.745 16.058 1.00 89.69 96 GLU A O 1
ATOM 675 N N . GLN A 1 97 ? -0.904 3.183 14.010 1.00 90.19 97 GLN A N 1
ATOM 676 C CA . GLN A 1 97 ? -0.999 4.638 14.151 1.00 90.19 97 GLN A CA 1
ATOM 677 C C . GLN A 1 97 ? -2.454 5.117 14.276 1.00 90.19 97 GLN A C 1
ATOM 679 O O . GLN A 1 97 ? -2.732 5.977 15.109 1.00 90.19 97 GLN A O 1
ATOM 684 N N . LEU A 1 98 ? -3.392 4.551 13.509 1.00 88.56 98 LEU A N 1
ATOM 685 C CA . LEU A 1 98 ? -4.822 4.862 13.639 1.00 88.56 98 LEU A CA 1
ATOM 686 C C . LEU A 1 98 ? -5.359 4.484 15.027 1.00 88.56 98 LEU A C 1
ATOM 688 O O . LEU A 1 98 ? -6.066 5.278 15.644 1.00 88.56 98 LEU A O 1
ATOM 692 N N . MET A 1 99 ? -4.983 3.318 15.558 1.00 90.25 99 MET A N 1
ATOM 693 C CA . MET A 1 99 ? -5.366 2.903 16.913 1.00 90.25 99 MET A CA 1
ATOM 694 C C . MET A 1 99 ? -4.814 3.864 17.975 1.00 90.25 99 MET A C 1
ATOM 696 O O . MET A 1 99 ? -5.564 4.321 18.833 1.00 90.25 99 MET A O 1
ATOM 700 N N . GLN A 1 100 ? -3.546 4.272 17.863 1.00 90.44 100 GLN A N 1
ATOM 701 C CA . GLN A 1 100 ? -2.945 5.272 18.758 1.00 90.44 100 GLN A CA 1
ATOM 702 C C . GLN A 1 100 ? -3.659 6.630 18.685 1.00 90.44 100 GLN A C 1
ATOM 704 O O . GLN A 1 100 ? -3.824 7.306 19.700 1.00 90.44 100 GLN A O 1
ATOM 709 N N . GLN A 1 101 ? -4.107 7.042 17.496 1.00 90.19 101 GLN A N 1
ATOM 710 C CA . GLN A 1 101 ? -4.890 8.267 17.325 1.00 90.19 101 GLN A CA 1
ATOM 711 C C . GLN A 1 101 ? -6.274 8.167 17.972 1.00 90.19 101 GLN A C 1
ATOM 713 O O . GLN A 1 101 ? -6.743 9.153 18.539 1.00 90.19 101 GLN A O 1
ATOM 718 N N . LEU A 1 102 ? -6.922 7.001 17.917 1.00 89.12 102 LEU A N 1
ATOM 719 C CA . LEU A 1 102 ? -8.189 6.764 18.612 1.00 89.12 102 LEU A CA 1
ATOM 720 C C . LEU A 1 102 ? -8.003 6.823 20.134 1.00 89.12 102 LEU A C 1
ATOM 722 O O . LEU A 1 102 ? -8.754 7.531 20.804 1.00 89.12 102 LEU A O 1
ATOM 726 N N . GLU A 1 103 ? -6.963 6.187 20.676 1.00 88.94 103 GLU A N 1
ATOM 727 C CA . GLU A 1 103 ? -6.637 6.271 22.109 1.00 88.94 103 GLU A CA 1
ATOM 728 C C . GLU A 1 103 ? -6.337 7.713 22.543 1.00 88.94 103 GLU A C 1
ATOM 730 O O . GLU A 1 103 ? -6.797 8.160 23.594 1.00 88.94 103 GLU A O 1
ATOM 735 N N . ALA A 1 104 ? -5.630 8.486 21.711 1.00 90.62 104 ALA A N 1
ATOM 736 C CA . ALA A 1 104 ? -5.373 9.906 21.956 1.00 90.62 104 ALA A CA 1
ATOM 737 C C . ALA A 1 104 ? -6.650 10.768 21.938 1.00 90.62 104 ALA A C 1
ATOM 739 O O . ALA A 1 104 ? -6.668 11.850 22.524 1.00 90.62 104 ALA A O 1
ATOM 740 N N . ARG A 1 105 ? -7.720 10.292 21.288 1.00 90.50 105 ARG A N 1
ATOM 741 C CA . ARG A 1 105 ? -9.067 10.887 21.298 1.00 90.50 105 ARG A CA 1
ATOM 742 C C . ARG A 1 105 ? -9.948 10.327 22.421 1.00 90.50 105 ARG A C 1
ATOM 744 O O . ARG A 1 105 ? -11.161 10.496 22.369 1.00 90.50 105 ARG A O 1
ATOM 751 N N . GLU A 1 106 ? -9.340 9.683 23.417 1.00 90.88 106 GLU A N 1
ATOM 752 C CA . GLU A 1 106 ? -9.998 9.086 24.586 1.00 90.88 106 GLU A CA 1
ATOM 753 C C . GLU A 1 106 ? -10.918 7.897 24.258 1.00 90.88 106 GLU A C 1
ATOM 755 O O . GLU A 1 106 ? -11.712 7.469 25.098 1.00 90.88 106 GLU A O 1
ATOM 760 N N . VAL A 1 107 ? -10.787 7.304 23.065 1.00 89.81 107 VAL A N 1
ATOM 761 C CA . VAL A 1 107 ? -11.482 6.057 22.733 1.00 89.81 107 VAL A CA 1
ATOM 762 C C . VAL A 1 107 ? -10.815 4.913 23.487 1.00 89.81 107 VAL A C 1
ATOM 764 O O . VAL A 1 107 ? -9.637 4.618 23.288 1.00 89.81 107 VAL A O 1
ATOM 767 N N . GLN A 1 108 ? -11.573 4.245 24.356 1.00 91.19 108 GLN A N 1
ATOM 768 C CA . GLN A 1 108 ? -11.076 3.068 25.062 1.00 91.19 108 GLN A CA 1
ATOM 769 C C . GLN A 1 108 ? -11.035 1.874 24.111 1.00 91.19 108 GLN A C 1
ATOM 771 O O . GLN A 1 108 ? -12.076 1.402 23.646 1.00 91.19 108 GLN A O 1
ATOM 776 N N . LEU A 1 109 ? -9.831 1.379 23.843 1.00 92.38 109 LEU A N 1
ATOM 777 C CA . LEU A 1 109 ? -9.611 0.202 23.015 1.00 92.38 109 LEU A CA 1
ATOM 778 C C . LEU A 1 109 ? -9.419 -1.062 23.861 1.00 92.38 109 LEU A C 1
ATOM 780 O O . LEU A 1 109 ? -9.110 -1.025 25.055 1.00 92.38 109 LEU A O 1
ATOM 784 N N . ALA A 1 110 ? -9.593 -2.202 23.203 1.00 93.38 110 ALA A N 1
ATOM 785 C CA . ALA A 1 110 ? -9.291 -3.524 23.715 1.00 93.38 110 ALA A CA 1
ATOM 786 C C . ALA A 1 110 ? -7.815 -3.637 24.153 1.00 93.38 110 ALA A C 1
ATOM 788 O O . ALA A 1 110 ? -6.981 -2.820 23.756 1.00 93.38 110 ALA A O 1
ATOM 789 N N . PRO A 1 111 ? -7.455 -4.660 24.952 1.00 93.88 111 PRO A N 1
ATOM 790 C CA . PRO A 1 111 ? -6.084 -4.847 25.411 1.00 93.88 111 PRO A CA 1
ATOM 791 C C . PRO A 1 111 ? -5.072 -4.903 24.252 1.00 93.88 111 PRO A C 1
ATOM 793 O O . PRO A 1 111 ? -5.411 -5.422 23.185 1.00 93.88 111 PRO A O 1
ATOM 796 N N . PRO A 1 112 ? -3.807 -4.489 24.468 1.00 91.69 112 PRO A N 1
ATOM 797 C CA . PRO A 1 112 ? -2.797 -4.398 23.407 1.00 91.69 112 PRO A CA 1
ATOM 798 C C . PRO A 1 112 ? -2.608 -5.679 22.586 1.00 91.69 112 PRO A C 1
ATOM 800 O O . PRO A 1 112 ? -2.351 -5.607 21.391 1.00 91.69 112 PRO A O 1
ATOM 803 N N . GLN A 1 113 ? -2.781 -6.857 23.197 1.00 93.06 113 GLN A N 1
ATOM 804 C CA . GLN A 1 113 ? -2.694 -8.132 22.479 1.00 93.06 113 GLN A CA 1
ATOM 805 C C . GLN A 1 113 ? -3.768 -8.253 21.388 1.00 93.06 113 GLN A C 1
ATOM 807 O O . GLN A 1 113 ? -3.469 -8.645 20.268 1.00 93.06 113 GLN A O 1
ATOM 812 N N . GLN A 1 114 ? -5.010 -7.872 21.693 1.00 92.44 114 GLN A N 1
ATOM 813 C CA . GLN A 1 114 ? -6.113 -7.947 20.737 1.00 92.44 114 GLN A CA 1
ATOM 814 C C . GLN A 1 114 ? -5.951 -6.910 19.617 1.00 92.44 114 GLN A C 1
ATOM 816 O O . GLN A 1 114 ? -6.272 -7.197 18.466 1.00 92.44 114 GLN A O 1
ATOM 821 N N . GLN A 1 115 ? -5.401 -5.733 19.939 1.00 91.88 115 GLN A N 1
ATOM 822 C CA . GLN A 1 115 ? -5.023 -4.724 18.946 1.00 91.88 115 GLN A CA 1
ATOM 823 C C . GLN A 1 115 ? -3.947 -5.258 17.984 1.00 91.88 115 GLN A C 1
ATOM 825 O O . GLN A 1 115 ? -4.083 -5.130 16.768 1.00 91.88 115 GLN A O 1
ATOM 830 N N . GLN A 1 116 ? -2.906 -5.909 18.516 1.00 91.75 116 GLN A N 1
ATOM 831 C CA . GLN A 1 116 ? -1.837 -6.523 17.720 1.00 91.75 116 GLN A CA 1
ATOM 832 C C . GLN A 1 116 ? -2.355 -7.651 16.826 1.00 91.75 116 GLN A C 1
ATOM 834 O O . GLN A 1 116 ? -1.993 -7.713 15.652 1.00 91.75 116 GLN A O 1
ATOM 839 N N . ASP A 1 117 ? -3.227 -8.513 17.348 1.00 92.12 117 ASP A N 1
ATOM 840 C CA . ASP A 1 117 ? -3.811 -9.614 16.579 1.00 92.12 117 ASP A CA 1
ATOM 841 C C . ASP A 1 117 ? -4.680 -9.081 15.424 1.00 92.12 117 ASP A C 1
ATOM 843 O O . ASP A 1 117 ? -4.581 -9.563 14.292 1.00 92.12 117 ASP A O 1
ATOM 847 N N . ALA A 1 118 ? -5.479 -8.037 15.677 1.00 90.69 118 ALA A N 1
ATOM 848 C CA . ALA A 1 118 ? -6.264 -7.359 14.645 1.00 90.69 118 ALA A CA 1
ATOM 849 C C . ALA A 1 118 ? -5.366 -6.703 13.584 1.00 90.69 118 ALA A C 1
ATOM 851 O O . ALA A 1 118 ? -5.633 -6.826 12.386 1.00 90.69 118 ALA A O 1
ATOM 852 N N . ALA A 1 119 ? -4.269 -6.065 14.002 1.00 90.31 119 ALA A N 1
ATOM 853 C CA . ALA A 1 119 ? -3.333 -5.442 13.077 1.00 90.31 119 ALA A CA 1
ATOM 854 C C . ALA A 1 119 ? -2.572 -6.448 12.217 1.00 90.31 119 ALA A C 1
ATOM 856 O O . ALA A 1 119 ? -2.425 -6.239 11.011 1.00 90.31 119 ALA A O 1
ATOM 857 N N . ALA A 1 120 ? -2.158 -7.573 12.794 1.00 91.81 120 ALA A N 1
ATOM 858 C CA . ALA A 1 120 ? -1.534 -8.660 12.053 1.00 91.81 120 ALA A CA 1
ATOM 859 C C . ALA A 1 120 ? -2.494 -9.264 11.015 1.00 91.81 120 ALA A C 1
ATOM 861 O O . ALA A 1 120 ? -2.090 -9.529 9.880 1.00 91.81 120 ALA A O 1
ATOM 862 N N . LEU A 1 121 ? -3.770 -9.445 11.373 1.00 92.81 121 LEU A N 1
ATOM 863 C CA . LEU A 1 121 ? -4.789 -9.956 10.457 1.00 92.81 121 LEU A CA 1
ATOM 864 C C . LEU A 1 121 ? -5.028 -8.999 9.282 1.00 92.81 121 LEU A C 1
ATOM 866 O O . LEU A 1 121 ? -4.982 -9.426 8.127 1.00 92.81 121 LEU A O 1
ATOM 870 N N . LEU A 1 122 ? -5.238 -7.711 9.561 1.00 92.00 122 LEU A N 1
ATOM 871 C CA . LEU A 1 122 ? -5.449 -6.698 8.524 1.00 92.00 122 LEU A CA 1
ATOM 872 C C . LEU A 1 122 ? -4.210 -6.530 7.639 1.00 92.00 122 LEU A C 1
ATOM 874 O O . LEU A 1 122 ? -4.331 -6.466 6.418 1.00 92.00 122 LEU A O 1
ATOM 878 N N . SER A 1 123 ? -3.010 -6.564 8.223 1.00 92.62 123 SER A N 1
ATOM 879 C CA . SER A 1 123 ? -1.748 -6.567 7.476 1.00 92.62 123 SER A CA 1
ATOM 880 C C . SER A 1 123 ? -1.686 -7.721 6.468 1.00 92.62 123 SER A C 1
ATOM 882 O O . SER A 1 123 ? -1.321 -7.509 5.310 1.00 92.62 123 SER A O 1
ATOM 884 N N . LYS A 1 124 ? -2.121 -8.928 6.859 1.00 93.12 124 LYS A N 1
ATOM 885 C CA . LYS A 1 124 ? -2.184 -10.091 5.960 1.00 93.12 124 LYS A CA 1
ATOM 886 C C . LYS A 1 124 ? -3.229 -9.956 4.858 1.00 93.12 124 LYS A C 1
ATOM 888 O O . LYS A 1 124 ? -2.987 -10.410 3.741 1.00 93.12 124 LYS A O 1
ATOM 893 N N . GLN A 1 125 ? -4.364 -9.326 5.137 1.00 93.38 125 GLN A N 1
ATOM 894 C CA . GLN A 1 125 ? -5.375 -9.052 4.114 1.00 93.38 125 GLN A CA 1
ATOM 895 C C . GLN A 1 125 ? -4.884 -8.016 3.099 1.00 93.38 125 GLN A C 1
ATOM 897 O O . GLN A 1 125 ? -5.040 -8.220 1.897 1.00 93.38 125 GLN A O 1
ATOM 902 N N . VAL A 1 126 ? -4.218 -6.953 3.558 1.00 93.25 126 VAL A N 1
ATOM 903 C CA . VAL A 1 126 ? -3.597 -5.950 2.679 1.00 93.25 126 VAL A CA 1
ATOM 904 C C . VAL A 1 126 ? -2.461 -6.567 1.858 1.00 93.25 126 VAL A C 1
ATOM 906 O O . VAL A 1 126 ? -2.351 -6.283 0.669 1.00 93.25 126 VAL A O 1
ATOM 909 N N . GLU A 1 127 ? -1.660 -7.467 2.433 1.00 93.88 127 GLU A N 1
ATOM 910 C CA . GLU A 1 127 ? -0.663 -8.250 1.689 1.00 93.88 127 GLU A CA 1
ATOM 911 C C . GLU A 1 127 ? -1.322 -9.085 0.576 1.00 93.88 127 GLU A C 1
ATOM 913 O O . GLU A 1 127 ? -0.884 -9.039 -0.573 1.00 93.88 127 GLU A O 1
ATOM 918 N N . ALA A 1 128 ? -2.408 -9.802 0.878 1.00 93.69 128 ALA A N 1
ATOM 919 C CA . ALA A 1 128 ? -3.142 -10.589 -0.114 1.00 93.69 128 ALA A CA 1
ATOM 920 C C . ALA A 1 128 ? -3.784 -9.718 -1.211 1.00 93.69 128 ALA A C 1
ATOM 922 O O . ALA A 1 128 ? -3.837 -10.120 -2.375 1.00 93.69 128 ALA A O 1
ATOM 923 N N . LEU A 1 129 ? -4.242 -8.515 -0.866 1.00 94.69 129 LEU A N 1
ATOM 924 C CA . LEU A 1 129 ? -4.719 -7.531 -1.835 1.00 94.69 129 LEU A CA 1
ATOM 925 C C . LEU A 1 129 ? -3.574 -7.009 -2.711 1.00 94.69 129 LEU A C 1
ATOM 927 O O . LEU A 1 129 ? -3.717 -6.926 -3.927 1.00 94.69 129 LEU A O 1
ATOM 931 N N . ALA A 1 130 ? -2.413 -6.717 -2.121 1.00 94.25 130 ALA A N 1
ATOM 932 C CA . ALA A 1 130 ? -1.218 -6.307 -2.853 1.00 94.25 130 ALA A CA 1
ATOM 933 C C . ALA A 1 130 ? -0.788 -7.363 -3.874 1.00 94.25 130 ALA A C 1
ATOM 935 O O . ALA A 1 130 ? -0.482 -7.010 -5.009 1.00 94.25 130 ALA A O 1
ATOM 936 N N . VAL A 1 131 ? -0.848 -8.651 -3.523 1.00 94.31 131 VAL A N 1
ATOM 937 C CA . VAL A 1 131 ? -0.625 -9.759 -4.467 1.00 94.31 131 VAL A CA 1
ATOM 938 C C . VAL A 1 131 ? -1.555 -9.663 -5.682 1.00 94.31 131 VAL A C 1
ATOM 940 O O . VAL A 1 131 ? -1.085 -9.739 -6.818 1.00 94.31 131 VAL A O 1
ATOM 943 N N . GLN A 1 132 ? -2.856 -9.462 -5.457 1.00 94.31 132 GLN A N 1
ATOM 944 C CA . GLN A 1 132 ? -3.851 -9.374 -6.532 1.00 94.31 132 GLN A CA 1
ATOM 945 C C . GLN A 1 132 ? -3.629 -8.145 -7.418 1.00 94.31 132 GLN A C 1
ATOM 947 O O . GLN A 1 132 ? -3.597 -8.261 -8.643 1.00 94.31 132 GLN A O 1
ATOM 952 N N . VAL A 1 133 ? -3.399 -6.982 -6.807 1.00 95.38 133 VAL A N 1
ATOM 953 C CA . VAL A 1 133 ? -3.182 -5.725 -7.531 1.00 95.38 133 VAL A CA 1
ATOM 954 C C . VAL A 1 133 ? -1.872 -5.754 -8.322 1.00 95.38 133 VAL A C 1
ATOM 956 O O . VAL A 1 133 ? -1.845 -5.315 -9.473 1.00 95.38 133 VAL A O 1
ATOM 959 N N . ILE A 1 134 ? -0.795 -6.321 -7.768 1.00 92.94 134 ILE A N 1
ATOM 960 C CA . ILE A 1 134 ? 0.466 -6.527 -8.499 1.00 92.94 134 ILE A CA 1
ATOM 961 C C . ILE A 1 134 ? 0.229 -7.439 -9.699 1.00 92.94 134 ILE A C 1
ATOM 963 O O . ILE A 1 134 ? 0.634 -7.098 -10.806 1.00 92.94 134 ILE A O 1
ATOM 967 N N . ALA A 1 135 ? -0.459 -8.567 -9.513 1.00 92.44 135 ALA A N 1
ATOM 968 C CA . ALA A 1 135 ? -0.744 -9.485 -10.610 1.00 92.44 135 ALA A CA 1
ATOM 969 C C . ALA A 1 135 ? -1.563 -8.809 -11.728 1.00 92.44 135 ALA A C 1
ATOM 971 O O . ALA A 1 135 ? -1.241 -8.980 -12.904 1.00 92.44 135 ALA A O 1
ATOM 972 N N . ALA A 1 136 ? -2.566 -8.001 -11.368 1.00 93.06 136 ALA A N 1
ATOM 973 C CA . ALA A 1 136 ? -3.415 -7.277 -12.314 1.00 93.06 136 ALA A CA 1
ATOM 974 C C . ALA A 1 136 ? -2.681 -6.148 -13.064 1.00 93.06 136 ALA A C 1
ATOM 976 O O . ALA A 1 136 ? -2.986 -5.880 -14.224 1.00 93.06 136 ALA A O 1
ATOM 977 N N . SER A 1 137 ? -1.696 -5.504 -12.430 1.00 94.06 137 SER A N 1
ATOM 978 C CA . SER A 1 137 ? -0.946 -4.369 -12.997 1.00 94.06 137 SER A CA 1
ATOM 979 C C . SER A 1 137 ? 0.398 -4.748 -13.634 1.00 94.06 137 SER A C 1
ATOM 981 O O . SER A 1 137 ? 1.021 -3.921 -14.306 1.00 94.06 137 SER A O 1
ATOM 983 N N . ARG A 1 138 ? 0.844 -6.002 -13.471 1.00 90.56 138 ARG A N 1
ATOM 984 C CA . ARG A 1 138 ? 2.190 -6.484 -13.822 1.00 90.56 138 ARG A CA 1
ATOM 985 C C . ARG A 1 138 ? 2.627 -6.124 -15.240 1.00 90.56 138 ARG A C 1
ATOM 987 O O . ARG A 1 138 ? 3.727 -5.610 -15.422 1.00 90.56 138 ARG A O 1
ATOM 994 N N . ALA A 1 139 ? 1.802 -6.434 -16.241 1.00 90.44 139 ALA A N 1
ATOM 995 C CA . ALA A 1 139 ? 2.176 -6.257 -17.646 1.00 90.44 139 ALA A CA 1
ATOM 996 C C . ALA A 1 139 ? 2.442 -4.780 -17.973 1.00 90.44 139 ALA A C 1
ATOM 998 O O . ALA A 1 139 ? 3.475 -4.449 -18.553 1.00 90.44 139 ALA A O 1
ATOM 999 N N . ASN A 1 140 ? 1.554 -3.896 -17.520 1.00 92.88 140 ASN A N 1
ATOM 1000 C CA . ASN A 1 140 ? 1.653 -2.465 -17.774 1.00 92.88 140 ASN A CA 1
ATOM 1001 C C . ASN A 1 140 ? 2.847 -1.852 -17.022 1.00 92.88 140 ASN A C 1
ATOM 1003 O O . ASN A 1 140 ? 3.608 -1.076 -17.593 1.00 92.88 140 ASN A O 1
ATOM 1007 N N . ILE A 1 141 ? 3.068 -2.239 -15.758 1.00 90.25 141 ILE A N 1
ATOM 1008 C CA . ILE A 1 141 ? 4.226 -1.766 -14.981 1.00 90.25 141 ILE A CA 1
ATOM 1009 C C . ILE A 1 141 ? 5.543 -2.240 -15.612 1.00 90.25 141 ILE A C 1
ATOM 1011 O O . ILE A 1 141 ? 6.514 -1.482 -15.661 1.00 90.25 141 ILE A O 1
ATOM 1015 N N . ALA A 1 142 ? 5.593 -3.470 -16.130 1.00 88.81 142 ALA A N 1
ATOM 1016 C CA . ALA A 1 142 ? 6.772 -3.985 -16.821 1.00 88.81 142 ALA A CA 1
ATOM 1017 C C . ALA A 1 142 ? 7.079 -3.198 -18.107 1.00 88.81 142 ALA A C 1
ATOM 1019 O O . ALA A 1 142 ? 8.249 -2.926 -18.389 1.00 88.81 142 ALA A O 1
ATOM 1020 N N . GLU A 1 143 ? 6.049 -2.798 -18.857 1.00 90.44 143 GLU A N 1
ATOM 1021 C CA . GLU A 1 143 ? 6.194 -1.951 -20.042 1.00 90.44 143 GLU A CA 1
ATOM 1022 C C . GLU A 1 143 ? 6.752 -0.567 -19.683 1.00 90.44 143 GLU A C 1
ATOM 1024 O O . GLU A 1 143 ? 7.753 -0.146 -20.268 1.00 90.44 143 GLU A O 1
ATOM 1029 N N . LEU A 1 144 ? 6.195 0.095 -18.663 1.00 90.31 144 LEU A N 1
ATOM 1030 C CA . LEU A 1 144 ? 6.716 1.372 -18.156 1.00 90.31 144 LEU A CA 1
ATOM 1031 C C . LEU A 1 144 ? 8.172 1.252 -17.699 1.00 90.31 144 LEU A C 1
ATOM 1033 O O . LEU A 1 144 ? 9.014 2.089 -18.030 1.00 90.31 144 LEU A O 1
ATOM 1037 N N . GLY A 1 145 ? 8.503 0.168 -16.996 1.00 88.12 145 GLY A N 1
ATOM 1038 C CA . GLY A 1 145 ? 9.874 -0.131 -16.597 1.00 88.12 145 GLY A CA 1
ATOM 1039 C C . GLY A 1 145 ? 10.809 -0.271 -17.800 1.00 88.12 145 GLY A C 1
ATOM 1040 O O . GLY A 1 145 ? 11.913 0.271 -17.787 1.00 88.12 145 GLY A O 1
ATOM 1041 N N . ALA A 1 146 ? 10.383 -0.948 -18.868 1.00 87.12 146 ALA A N 1
ATOM 1042 C CA . ALA A 1 146 ? 11.167 -1.079 -20.095 1.00 87.12 146 ALA A CA 1
ATOM 1043 C C . ALA A 1 146 ? 11.379 0.271 -20.805 1.00 87.12 146 ALA A C 1
ATOM 1045 O O . ALA A 1 146 ? 12.497 0.562 -21.242 1.00 87.12 146 ALA A O 1
ATOM 1046 N N . GLN A 1 147 ? 10.349 1.118 -20.866 1.00 88.50 147 GLN A N 1
ATOM 1047 C CA . GLN A 1 147 ? 10.446 2.466 -21.434 1.00 88.50 147 GLN A CA 1
ATOM 1048 C C . GLN A 1 147 ? 11.431 3.338 -20.641 1.00 88.50 147 GLN A C 1
ATOM 1050 O O . GLN A 1 147 ? 12.337 3.944 -21.225 1.00 88.50 147 GLN A O 1
ATOM 1055 N N . LEU A 1 148 ? 11.339 3.327 -19.309 1.00 86.62 148 LEU A N 1
ATOM 1056 C CA . LEU A 1 148 ? 12.281 4.029 -18.438 1.00 86.62 148 LEU A CA 1
ATOM 1057 C C . LEU A 1 148 ? 13.713 3.520 -18.610 1.00 86.62 148 LEU A C 1
ATOM 1059 O O . LEU A 1 148 ? 14.633 4.324 -18.755 1.00 86.62 148 LEU A O 1
ATOM 1063 N N . ARG A 1 149 ? 13.914 2.199 -18.669 1.00 84.69 149 ARG A N 1
ATOM 1064 C CA . ARG A 1 149 ? 15.239 1.606 -18.915 1.00 84.69 149 ARG A CA 1
ATOM 1065 C C . ARG A 1 149 ? 15.819 2.011 -20.262 1.00 84.69 149 ARG A C 1
ATOM 1067 O O . ARG A 1 149 ? 17.015 2.258 -20.339 1.00 84.69 149 ARG A O 1
ATOM 1074 N N . SER A 1 150 ? 15.004 2.127 -21.309 1.00 84.56 150 SER A N 1
ATOM 1075 C CA . SER A 1 150 ? 15.485 2.580 -22.623 1.00 84.56 150 SER A CA 1
ATOM 1076 C C . SER A 1 150 ? 16.020 4.020 -22.604 1.00 84.56 150 SER A C 1
ATOM 1078 O O . SER A 1 150 ? 16.846 4.388 -23.436 1.00 84.56 150 SER A O 1
ATOM 1080 N N . SER A 1 151 ? 15.600 4.812 -21.611 1.00 82.94 151 SER A N 1
ATOM 1081 C CA . SER A 1 151 ? 16.100 6.167 -21.361 1.00 82.94 151 SER A CA 1
ATOM 1082 C C . SER A 1 151 ? 17.397 6.189 -20.537 1.00 82.94 151 SER A C 1
ATOM 1084 O O . SER A 1 151 ? 17.998 7.251 -20.369 1.00 82.94 151 SER A O 1
ATOM 1086 N N . VAL A 1 152 ? 17.844 5.037 -20.023 1.00 81.94 152 VAL A N 1
ATOM 1087 C CA . VAL A 1 152 ? 19.092 4.879 -19.268 1.00 81.94 152 VAL A CA 1
ATOM 1088 C C . VAL A 1 152 ? 20.178 4.332 -20.206 1.00 81.94 152 VAL A C 1
ATOM 1090 O O . VAL A 1 152 ? 20.011 3.256 -20.781 1.00 81.94 152 VAL A O 1
ATOM 1093 N N . PRO A 1 153 ? 21.323 5.023 -20.369 1.00 80.44 153 PRO A N 1
ATOM 1094 C CA . PRO A 1 153 ? 22.425 4.520 -21.184 1.00 80.44 153 PRO A CA 1
ATOM 1095 C C . PRO A 1 153 ? 22.932 3.149 -20.706 1.00 80.44 153 PRO A C 1
ATOM 1097 O O . PRO A 1 153 ? 23.082 2.907 -19.506 1.00 80.44 153 PRO A O 1
ATOM 1100 N N . ALA A 1 154 ? 23.254 2.250 -21.638 1.00 76.00 154 ALA A N 1
ATOM 1101 C CA . ALA A 1 154 ? 23.823 0.949 -21.292 1.00 76.00 154 ALA A CA 1
ATOM 1102 C C . ALA A 1 154 ? 25.158 1.105 -20.535 1.00 76.00 154 ALA A C 1
ATOM 1104 O O . ALA A 1 154 ? 25.986 1.946 -20.886 1.00 76.00 154 ALA A O 1
ATOM 1105 N N . GLY A 1 155 ? 25.372 0.289 -19.497 1.00 69.31 155 GLY A N 1
ATOM 1106 C CA . GLY A 1 155 ? 26.584 0.358 -18.668 1.00 69.31 155 GLY A CA 1
ATOM 1107 C C . GLY A 1 155 ? 26.640 1.572 -17.733 1.00 69.31 155 GLY A C 1
ATOM 1108 O O . GLY A 1 155 ? 27.726 1.971 -17.308 1.00 69.31 155 GLY A O 1
ATOM 1109 N N . THR A 1 156 ? 25.488 2.177 -17.423 1.00 76.06 156 THR A N 1
ATOM 1110 C CA . THR A 1 156 ? 25.389 3.268 -16.447 1.00 76.06 156 THR A CA 1
ATOM 1111 C C . THR A 1 156 ? 25.941 2.814 -15.096 1.00 76.06 156 THR A C 1
ATOM 1113 O O . THR A 1 156 ? 25.421 1.904 -14.463 1.00 76.06 156 THR A O 1
ATOM 1116 N N . TH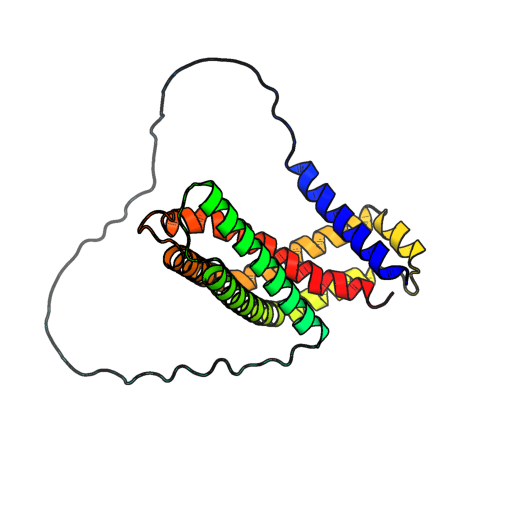R A 1 157 ? 27.009 3.466 -14.639 1.00 78.50 157 THR A N 1
ATOM 1117 C CA . THR A 1 157 ? 27.534 3.277 -13.281 1.00 78.50 157 THR A CA 1
ATOM 1118 C C . THR A 1 157 ? 26.657 4.006 -12.263 1.00 78.50 157 THR A C 1
ATOM 1120 O O . THR A 1 157 ? 25.937 4.942 -12.609 1.00 78.50 157 THR A O 1
ATOM 1123 N N . ALA A 1 158 ? 26.786 3.677 -10.976 1.00 73.88 158 ALA A N 1
ATOM 1124 C CA . ALA A 1 158 ? 26.098 4.403 -9.903 1.00 73.88 158 ALA A CA 1
ATOM 1125 C C . ALA A 1 158 ? 26.335 5.933 -9.944 1.00 73.88 158 ALA A C 1
ATOM 1127 O O . ALA A 1 158 ? 25.427 6.710 -9.656 1.00 73.88 158 ALA A O 1
ATOM 1128 N N . ALA A 1 159 ? 27.534 6.377 -10.343 1.00 74.00 159 ALA A N 1
ATOM 1129 C CA . ALA A 1 159 ? 27.852 7.799 -10.498 1.00 74.00 159 ALA A CA 1
ATOM 1130 C C . ALA A 1 159 ? 27.127 8.431 -11.699 1.00 74.00 159 ALA A C 1
ATOM 1132 O O . ALA A 1 159 ? 26.589 9.530 -11.586 1.00 74.00 159 ALA A O 1
ATOM 1133 N N . ALA A 1 160 ? 27.059 7.718 -12.827 1.00 77.62 160 ALA A N 1
ATOM 1134 C CA . ALA A 1 160 ? 26.311 8.163 -13.998 1.00 77.62 160 ALA A CA 1
ATOM 1135 C C . ALA A 1 160 ? 24.795 8.193 -13.732 1.00 77.62 160 ALA A C 1
ATOM 1137 O O . ALA A 1 160 ? 24.129 9.121 -14.181 1.00 77.62 160 ALA A O 1
ATOM 1138 N N . MET A 1 161 ? 24.265 7.259 -12.933 1.00 79.38 161 MET A N 1
ATOM 1139 C CA . MET A 1 161 ? 22.867 7.282 -12.487 1.00 79.38 161 MET A CA 1
ATOM 1140 C C . MET A 1 161 ? 22.577 8.501 -11.604 1.00 79.38 161 MET A C 1
ATOM 1142 O O . MET A 1 161 ? 21.575 9.181 -11.801 1.00 79.38 161 MET A O 1
ATOM 1146 N N . ALA A 1 162 ? 23.477 8.845 -10.678 1.00 77.56 162 ALA A N 1
ATOM 1147 C CA . ALA A 1 162 ? 23.330 10.053 -9.867 1.00 77.56 162 ALA A CA 1
ATOM 1148 C C . ALA A 1 162 ? 23.290 11.329 -10.729 1.00 77.56 162 ALA A C 1
ATOM 1150 O O . ALA A 1 162 ? 22.474 12.213 -10.477 1.00 77.56 162 ALA A O 1
ATOM 1151 N N . SER A 1 163 ? 24.120 11.417 -11.773 1.00 80.69 163 SER A N 1
ATOM 1152 C CA . SER A 1 163 ? 24.061 12.521 -12.741 1.00 80.69 163 SER A CA 1
ATOM 1153 C C . SER A 1 163 ? 22.785 12.500 -13.590 1.00 80.69 163 SER A C 1
ATOM 1155 O O . SER A 1 163 ? 22.215 13.552 -13.863 1.00 80.69 163 SER A O 1
ATOM 1157 N N . LEU A 1 164 ? 22.304 11.318 -13.978 1.00 81.88 164 LEU A N 1
ATOM 1158 C CA . LEU A 1 164 ? 21.062 11.144 -14.731 1.00 81.88 164 LEU A CA 1
ATOM 1159 C C . LEU A 1 164 ? 19.845 11.603 -13.915 1.00 81.88 164 LEU A C 1
ATOM 1161 O O . LEU A 1 164 ? 18.983 12.296 -14.437 1.00 81.88 164 LEU A O 1
ATOM 1165 N N . LEU A 1 165 ? 19.811 11.313 -12.615 1.00 80.38 165 LEU A N 1
ATOM 1166 C CA . LEU A 1 165 ? 18.762 11.770 -11.698 1.00 80.38 165 LEU A CA 1
ATOM 1167 C C . LEU A 1 165 ? 18.750 13.290 -11.488 1.00 80.38 165 LEU A C 1
ATOM 1169 O O . LEU A 1 165 ? 17.717 13.847 -11.127 1.00 80.38 165 LEU A O 1
ATOM 1173 N N . GLN A 1 166 ? 19.872 13.968 -11.738 1.00 81.62 166 GLN A N 1
ATOM 1174 C CA . GLN A 1 166 ? 19.940 15.432 -11.760 1.00 81.62 166 GLN A CA 1
ATOM 1175 C C . GLN A 1 166 ? 19.462 16.027 -13.095 1.00 81.62 166 GLN A C 1
ATOM 1177 O O . GLN A 1 166 ? 19.249 17.236 -13.186 1.00 81.62 166 GLN A O 1
ATOM 1182 N N . SER A 1 167 ? 19.278 15.205 -14.133 1.00 87.25 167 SER A N 1
ATOM 1183 C CA . SER A 1 167 ? 18.708 15.647 -15.403 1.00 87.25 167 SER A CA 1
ATOM 1184 C C . SER A 1 167 ? 17.211 15.890 -15.251 1.00 87.25 167 SER A C 1
ATOM 1186 O O . SER A 1 167 ? 16.447 14.971 -14.954 1.00 87.25 167 SER A O 1
ATOM 1188 N N . SER A 1 168 ? 16.771 17.115 -15.539 1.00 86.69 168 SER A N 1
ATOM 1189 C CA . SER A 1 168 ? 15.348 17.472 -15.550 1.00 86.69 168 SER A CA 1
ATOM 1190 C C . SER A 1 168 ? 14.541 16.632 -16.543 1.00 86.69 168 SER A C 1
ATOM 1192 O O . SER A 1 168 ? 13.388 16.307 -16.270 1.00 86.69 168 SER A O 1
ATOM 1194 N N . ALA A 1 169 ? 15.148 16.237 -17.667 1.00 87.00 169 ALA A N 1
ATOM 1195 C CA . ALA A 1 169 ? 14.501 15.402 -18.674 1.00 87.00 169 ALA A CA 1
ATOM 1196 C C . ALA A 1 169 ? 14.239 13.981 -18.153 1.00 87.00 169 ALA A C 1
ATOM 1198 O O . ALA A 1 169 ? 13.129 13.468 -18.291 1.00 87.00 169 ALA A O 1
ATOM 1199 N N . PHE A 1 170 ? 15.233 13.362 -17.508 1.00 86.06 170 PHE A N 1
ATOM 1200 C CA . PHE A 1 170 ? 15.051 12.034 -16.921 1.00 86.06 170 PHE A CA 1
ATOM 1201 C C . PHE A 1 170 ? 14.105 12.081 -15.721 1.00 86.06 170 PHE A C 1
ATOM 1203 O O . PHE A 1 170 ? 13.224 11.236 -15.606 1.00 86.06 170 PHE A O 1
ATOM 1210 N N . HIS A 1 171 ? 14.222 13.107 -14.874 1.00 84.94 171 HIS A N 1
ATOM 1211 C CA . HIS A 1 171 ? 13.307 13.316 -13.757 1.00 84.94 171 HIS A CA 1
ATOM 1212 C C . HIS A 1 171 ? 11.851 13.474 -14.222 1.00 84.94 171 HIS A C 1
ATOM 1214 O O . HIS A 1 171 ? 10.951 12.882 -13.633 1.00 84.94 171 HIS A O 1
ATOM 1220 N N . GLY A 1 172 ? 11.615 14.217 -15.309 1.00 86.62 172 GLY A N 1
ATOM 1221 C CA . GLY A 1 172 ? 10.291 14.345 -15.920 1.00 86.62 172 GLY A CA 1
ATOM 1222 C C . GLY A 1 172 ? 9.743 13.011 -16.433 1.00 86.62 172 GLY A C 1
ATOM 1223 O O . GLY A 1 172 ? 8.587 12.692 -16.172 1.00 86.62 172 GLY A O 1
ATOM 1224 N N . SER A 1 173 ? 10.580 12.206 -17.095 1.00 88.19 173 SER A N 1
ATOM 1225 C CA . SER A 1 173 ? 10.203 10.863 -17.563 1.00 88.19 173 SER A CA 1
ATOM 1226 C C . SER A 1 173 ? 9.881 9.913 -16.401 1.00 88.19 173 SER A C 1
ATOM 1228 O O . SER A 1 173 ? 8.851 9.237 -16.413 1.00 88.19 173 SER A O 1
ATOM 1230 N N . LEU A 1 174 ? 10.714 9.925 -15.353 1.00 88.31 174 LEU A N 1
ATOM 1231 C CA . LEU A 1 174 ? 10.504 9.141 -14.137 1.00 88.31 174 LEU A CA 1
ATOM 1232 C C . LEU A 1 174 ? 9.189 9.521 -13.457 1.00 88.31 174 LEU A C 1
ATOM 1234 O O . LEU A 1 174 ? 8.390 8.641 -13.157 1.00 88.31 174 LEU A O 1
ATOM 1238 N N . LYS A 1 175 ? 8.937 10.821 -13.270 1.00 89.94 175 LYS A N 1
ATOM 1239 C CA . LYS A 1 175 ? 7.683 11.317 -12.698 1.00 89.94 175 LYS A CA 1
ATOM 1240 C C . LYS A 1 175 ? 6.480 10.897 -13.541 1.00 89.94 175 LYS A C 1
ATOM 1242 O O . LYS A 1 175 ? 5.532 10.366 -12.984 1.00 89.94 175 LYS A O 1
ATOM 1247 N N . SER A 1 176 ? 6.534 11.087 -14.860 1.00 91.38 176 SER A N 1
ATOM 1248 C CA . SER A 1 176 ? 5.443 10.695 -15.762 1.00 91.38 176 SER A CA 1
ATOM 1249 C C . SER A 1 176 ? 5.130 9.203 -15.656 1.00 91.38 176 SER A C 1
ATOM 1251 O O . SER A 1 176 ? 3.971 8.824 -15.558 1.00 91.38 176 SER A O 1
ATOM 1253 N N . SER A 1 177 ? 6.164 8.363 -15.623 1.00 91.00 177 SER A N 1
ATOM 1254 C CA . SER A 1 177 ? 6.002 6.911 -15.506 1.00 91.00 177 SER A CA 1
ATOM 1255 C C . SER A 1 177 ? 5.494 6.493 -14.127 1.00 91.00 177 SER A C 1
ATOM 1257 O O . SER A 1 177 ? 4.722 5.546 -14.019 1.00 91.00 177 SER A O 1
ATOM 1259 N N . MET A 1 178 ? 5.902 7.194 -13.064 1.00 91.38 178 MET A N 1
ATOM 1260 C CA . MET A 1 178 ? 5.344 6.995 -11.726 1.00 91.38 178 MET A CA 1
ATOM 1261 C C . MET A 1 178 ? 3.867 7.386 -11.679 1.00 91.38 178 MET A C 1
ATOM 1263 O O . MET A 1 178 ? 3.067 6.608 -11.176 1.00 91.38 178 MET A O 1
ATOM 1267 N N . ASP A 1 179 ? 3.498 8.549 -12.219 1.00 93.00 179 ASP A N 1
ATOM 1268 C CA . ASP A 1 179 ? 2.113 9.030 -12.256 1.00 93.00 179 ASP A CA 1
ATOM 1269 C C . ASP A 1 179 ? 1.224 8.057 -13.067 1.00 93.00 179 ASP A C 1
ATOM 1271 O O . ASP A 1 179 ? 0.112 7.729 -12.652 1.00 93.00 179 ASP A O 1
ATOM 1275 N N . GLU A 1 180 ? 1.735 7.513 -14.176 1.00 94.75 180 GLU A N 1
ATOM 1276 C CA . GLU A 1 180 ? 1.037 6.498 -14.975 1.00 94.75 180 GLU A CA 1
ATOM 1277 C C . GLU A 1 180 ? 0.917 5.153 -14.243 1.00 94.75 180 GLU A C 1
ATOM 1279 O O . GLU A 1 180 ? -0.165 4.566 -14.195 1.00 94.75 180 GLU A O 1
ATOM 1284 N N . ALA A 1 181 ? 1.989 4.684 -13.598 1.00 93.94 181 ALA A N 1
ATOM 1285 C CA . ALA A 1 181 ? 1.952 3.463 -12.797 1.00 93.94 181 ALA A CA 1
ATOM 1286 C C . ALA A 1 181 ? 0.984 3.589 -11.611 1.00 93.94 181 ALA A C 1
ATOM 1288 O O . ALA A 1 181 ? 0.238 2.654 -11.328 1.00 93.94 181 ALA A O 1
ATOM 1289 N N . MET A 1 182 ? 0.935 4.756 -10.962 1.00 95.69 182 MET A N 1
ATOM 1290 C CA . MET A 1 182 ? -0.037 5.069 -9.913 1.00 95.69 182 MET A CA 1
ATOM 1291 C C . MET A 1 182 ? -1.473 4.974 -10.430 1.00 95.69 182 MET A C 1
ATOM 1293 O O . MET A 1 182 ? -2.319 4.404 -9.749 1.00 95.69 182 MET A O 1
ATOM 1297 N N . ALA A 1 183 ? -1.750 5.484 -11.633 1.00 96.19 183 ALA A N 1
ATOM 1298 C CA . ALA A 1 183 ? -3.075 5.392 -12.243 1.00 96.19 183 ALA A CA 1
ATOM 1299 C C . ALA A 1 183 ? -3.467 3.940 -12.567 1.00 96.19 183 ALA A C 1
ATOM 1301 O O . ALA A 1 183 ? -4.595 3.533 -12.296 1.00 96.19 183 ALA A O 1
ATOM 1302 N N . ILE A 1 184 ? -2.532 3.140 -13.090 1.00 97.00 184 ILE A N 1
ATOM 1303 C CA . ILE A 1 184 ? -2.747 1.711 -13.372 1.00 97.00 184 ILE A CA 1
ATOM 1304 C C . ILE A 1 184 ? -3.042 0.939 -12.084 1.00 97.00 184 ILE A C 1
ATOM 1306 O O . ILE A 1 184 ? -4.003 0.172 -12.025 1.00 97.00 184 ILE A O 1
ATOM 1310 N N . VAL A 1 185 ? -2.219 1.133 -11.052 1.00 96.19 185 VAL A N 1
ATOM 1311 C CA . VAL A 1 185 ? -2.397 0.470 -9.755 1.00 96.19 185 VAL A CA 1
ATOM 1312 C C . VAL A 1 185 ? -3.697 0.924 -9.097 1.00 96.19 185 VAL A C 1
ATOM 1314 O O . VAL A 1 185 ? -4.438 0.087 -8.590 1.00 96.19 185 VAL A O 1
ATOM 1317 N N . GLY A 1 186 ? -4.014 2.218 -9.165 1.00 96.06 186 GLY A N 1
ATOM 1318 C CA . GLY A 1 186 ? -5.264 2.777 -8.660 1.00 96.06 186 GLY A CA 1
ATOM 1319 C C . GLY A 1 186 ? -6.492 2.158 -9.326 1.00 96.06 186 GLY A C 1
ATOM 1320 O O . GLY A 1 186 ? -7.408 1.743 -8.625 1.00 96.06 186 GLY A O 1
ATOM 1321 N N . ALA A 1 187 ? -6.484 2.004 -10.653 1.00 97.00 187 ALA A N 1
ATOM 1322 C CA . ALA A 1 187 ? -7.572 1.354 -11.387 1.00 97.00 187 ALA A CA 1
ATOM 1323 C C . ALA A 1 187 ? -7.725 -0.134 -11.024 1.00 97.00 187 ALA A C 1
ATOM 1325 O O . ALA A 1 187 ? -8.839 -0.644 -10.936 1.00 97.00 187 ALA A O 1
ATOM 1326 N N . ALA A 1 188 ? -6.614 -0.838 -10.785 1.00 96.75 188 ALA A N 1
ATOM 1327 C CA . ALA A 1 188 ? -6.646 -2.222 -10.314 1.00 96.75 188 ALA A CA 1
ATOM 1328 C C . ALA A 1 188 ? -7.121 -2.342 -8.853 1.00 96.75 188 ALA A C 1
ATOM 1330 O O . ALA A 1 188 ? -7.688 -3.364 -8.476 1.00 96.75 188 ALA A O 1
ATOM 1331 N N . LEU A 1 189 ? -6.896 -1.312 -8.035 1.00 97.25 189 LEU A N 1
ATOM 1332 C CA . LEU A 1 189 ? -7.294 -1.269 -6.630 1.00 97.25 189 LEU A CA 1
ATOM 1333 C C . LEU A 1 189 ? -8.754 -0.837 -6.427 1.00 97.25 189 LEU A C 1
ATOM 1335 O O . LEU A 1 189 ? -9.393 -1.306 -5.489 1.00 97.25 189 LEU A O 1
ATOM 1339 N N . GLU A 1 190 ? -9.277 0.034 -7.292 1.00 97.19 190 GLU A N 1
ATOM 1340 C CA . GLU A 1 190 ? -10.625 0.616 -7.227 1.00 97.19 190 GLU A CA 1
ATOM 1341 C C . GLU A 1 190 ? -11.743 -0.366 -6.822 1.00 97.19 190 GLU A C 1
ATOM 1343 O O . GLU A 1 190 ? -12.469 -0.046 -5.875 1.00 97.19 190 GLU A O 1
ATOM 1348 N N . PRO A 1 191 ? -11.878 -1.570 -7.422 1.00 96.75 191 PRO A N 1
ATOM 1349 C CA . PRO A 1 191 ? -12.955 -2.497 -7.062 1.00 96.75 191 PRO A CA 1
ATOM 1350 C C . PRO A 1 191 ? -12.878 -3.037 -5.625 1.00 96.75 191 PRO A C 1
ATOM 1352 O O . PRO A 1 191 ? -13.844 -3.632 -5.159 1.00 96.75 191 PRO A O 1
ATOM 1355 N N . HIS A 1 192 ? -11.760 -2.843 -4.922 1.00 96.06 192 HIS A N 1
ATOM 1356 C CA . HIS A 1 192 ? -11.522 -3.362 -3.574 1.00 96.06 192 HIS A CA 1
ATOM 1357 C C . HIS A 1 192 ? -11.631 -2.294 -2.477 1.00 96.06 192 HIS A C 1
ATOM 1359 O O . HIS A 1 192 ? -11.588 -2.629 -1.295 1.00 96.06 192 HIS A O 1
ATOM 1365 N N . LEU A 1 193 ? -11.741 -1.010 -2.833 1.00 94.38 193 LEU A N 1
ATOM 1366 C CA . LEU A 1 193 ? -11.625 0.087 -1.864 1.00 94.38 193 LEU A CA 1
ATOM 1367 C C . LEU A 1 193 ? -12.728 0.073 -0.801 1.00 94.38 193 LEU A C 1
ATOM 1369 O O . LEU A 1 193 ? -12.436 0.292 0.375 1.00 94.38 193 LEU A O 1
ATOM 1373 N N . ASN A 1 194 ? -13.966 -0.224 -1.200 1.00 93.88 194 ASN A N 1
ATOM 1374 C CA . ASN A 1 194 ? -15.094 -0.294 -0.270 1.00 93.88 194 ASN A CA 1
ATOM 1375 C C . ASN A 1 194 ? -14.932 -1.462 0.708 1.00 93.88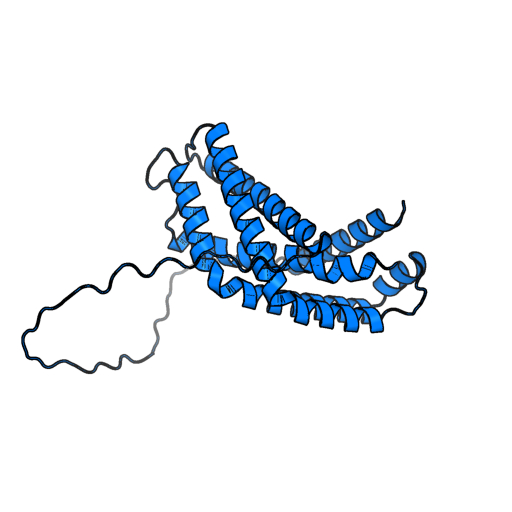 194 ASN A C 1
ATOM 1377 O O . ASN A 1 194 ? -15.012 -1.257 1.915 1.00 93.88 194 ASN A O 1
ATOM 1381 N N . ASP A 1 195 ? -14.609 -2.654 0.202 1.00 95.69 195 ASP A N 1
ATOM 1382 C CA . ASP A 1 195 ? -14.421 -3.855 1.022 1.00 95.69 195 ASP A CA 1
ATOM 1383 C C . ASP A 1 195 ? -13.304 -3.665 2.059 1.00 95.69 195 ASP A C 1
ATOM 1385 O O . ASP A 1 195 ? -13.433 -4.072 3.217 1.00 95.69 195 ASP A O 1
ATOM 1389 N N . VAL A 1 196 ? -12.202 -3.012 1.672 1.00 94.62 196 VAL A N 1
ATOM 1390 C CA . VAL A 1 196 ? -11.107 -2.697 2.600 1.00 94.62 196 VAL A CA 1
ATOM 1391 C C . VAL A 1 196 ? -11.559 -1.696 3.658 1.00 94.62 196 VAL A C 1
ATOM 1393 O O . VAL A 1 196 ? -11.280 -1.908 4.838 1.00 94.62 196 VAL A O 1
ATOM 1396 N N . ALA A 1 197 ? -12.252 -0.624 3.267 1.00 94.81 197 ALA A N 1
ATOM 1397 C CA . ALA A 1 197 ? -12.752 0.373 4.209 1.00 94.81 197 ALA A CA 1
ATOM 1398 C C . ALA A 1 197 ? -13.712 -0.255 5.230 1.00 94.81 197 ALA A C 1
ATOM 1400 O O . ALA A 1 197 ? -13.542 -0.050 6.431 1.00 94.81 197 ALA A O 1
ATOM 1401 N N . GLU A 1 198 ? -14.651 -1.085 4.771 1.00 95.75 198 GLU A N 1
ATOM 1402 C CA . GLU A 1 198 ? -15.567 -1.842 5.628 1.00 95.75 198 GLU A CA 1
ATOM 1403 C C . GLU A 1 198 ? -14.820 -2.770 6.585 1.00 95.75 198 GLU A C 1
ATOM 1405 O O . GLU A 1 198 ? -15.113 -2.804 7.780 1.00 95.75 198 GLU A O 1
ATOM 1410 N N . THR A 1 199 ? -13.820 -3.495 6.086 1.00 94.50 199 THR A N 1
ATOM 1411 C CA . THR A 1 199 ? -13.069 -4.462 6.891 1.00 94.50 199 THR A CA 1
ATOM 1412 C C . THR A 1 199 ? -12.230 -3.780 7.971 1.00 94.50 199 THR A C 1
ATOM 1414 O O . THR A 1 199 ? -12.215 -4.222 9.123 1.00 94.50 199 THR A O 1
ATOM 1417 N N . VAL A 1 200 ? -11.561 -2.675 7.630 1.00 93.50 200 VAL A N 1
ATOM 1418 C CA . VAL A 1 200 ? -10.794 -1.879 8.597 1.00 93.50 200 VAL A CA 1
ATOM 1419 C C . VAL A 1 200 ? -11.727 -1.227 9.614 1.00 93.50 200 VAL A C 1
ATOM 1421 O O . VAL A 1 200 ? -11.463 -1.304 10.813 1.00 93.50 200 VAL A O 1
ATOM 1424 N N . HIS A 1 201 ? -12.840 -0.642 9.169 1.00 95.06 201 HIS A N 1
ATOM 1425 C CA . HIS A 1 201 ? -13.834 -0.031 10.055 1.00 95.06 201 HIS A CA 1
ATOM 1426 C C . HIS A 1 201 ? -14.409 -1.046 11.046 1.00 95.06 201 HIS A C 1
ATOM 1428 O O . HIS A 1 201 ? -14.401 -0.804 12.252 1.00 95.06 201 HIS A O 1
ATOM 1434 N N . ALA A 1 202 ? -14.808 -2.226 10.565 1.00 94.44 202 ALA A N 1
ATOM 1435 C CA . ALA A 1 202 ? -15.321 -3.301 11.405 1.00 94.44 202 ALA A CA 1
ATOM 1436 C C . ALA A 1 202 ? -14.293 -3.761 12.450 1.00 94.44 202 ALA A C 1
ATOM 1438 O O . ALA A 1 202 ? -14.654 -4.004 13.604 1.00 94.44 202 ALA A O 1
ATOM 1439 N N . ALA A 1 203 ? -13.012 -3.840 12.078 1.00 92.38 203 ALA A N 1
ATOM 1440 C CA . ALA A 1 203 ? -11.943 -4.165 13.017 1.00 92.38 203 ALA A CA 1
ATOM 1441 C C . ALA A 1 203 ? -11.779 -3.083 14.095 1.00 92.38 203 ALA A C 1
ATOM 1443 O O . ALA A 1 203 ? -11.702 -3.413 15.277 1.00 92.38 203 ALA A O 1
ATOM 1444 N N . LEU A 1 204 ? -11.789 -1.800 13.716 1.00 91.75 204 LEU A N 1
ATOM 1445 C CA . LEU A 1 204 ? -11.714 -0.685 14.666 1.00 91.75 204 LEU A CA 1
ATOM 1446 C C . LEU A 1 204 ? -12.919 -0.673 15.616 1.00 91.75 204 LEU A C 1
ATOM 1448 O O . LEU A 1 204 ? -12.743 -0.545 16.827 1.00 91.75 204 LEU A O 1
ATOM 1452 N N . CYS A 1 205 ? -14.134 -0.885 15.105 1.00 92.50 205 CYS A N 1
ATOM 1453 C CA . CYS A 1 205 ? -15.332 -1.020 15.935 1.00 92.50 205 CYS A CA 1
ATOM 1454 C C . CYS A 1 205 ? -15.259 -2.222 16.885 1.00 92.50 205 CYS A C 1
ATOM 1456 O O . CYS A 1 205 ? -15.708 -2.116 18.020 1.00 92.50 205 CYS A O 1
ATOM 1458 N N . GLY A 1 206 ? -14.695 -3.351 16.446 1.00 90.88 206 GLY A N 1
ATOM 1459 C CA . GLY A 1 206 ? -14.513 -4.541 17.283 1.00 90.88 206 GLY A CA 1
ATOM 1460 C C . GLY A 1 206 ? -13.451 -4.378 18.375 1.00 90.88 206 GLY A C 1
ATOM 1461 O O . GLY A 1 206 ? -13.479 -5.102 19.372 1.00 90.88 206 GLY A O 1
ATOM 1462 N N . LEU A 1 207 ? -12.520 -3.438 18.199 1.00 92.38 207 LEU A N 1
ATOM 1463 C CA . LEU A 1 207 ? -11.523 -3.072 19.204 1.00 92.38 207 LEU A CA 1
ATOM 1464 C C . LEU A 1 207 ? -12.035 -2.014 20.180 1.00 92.38 207 LEU A C 1
ATOM 1466 O O . LEU A 1 207 ? -11.558 -1.967 21.309 1.00 92.38 207 LEU A O 1
ATOM 1470 N N . ALA A 1 208 ? -12.981 -1.170 19.781 1.00 92.19 208 ALA A N 1
ATOM 1471 C CA . ALA A 1 208 ? -13.557 -0.166 20.660 1.00 92.19 208 ALA A CA 1
ATOM 1472 C C . ALA A 1 208 ? -14.422 -0.807 21.760 1.00 92.19 208 ALA A C 1
ATOM 1474 O O . ALA A 1 208 ? -15.324 -1.599 21.488 1.00 92.19 208 ALA A O 1
ATOM 1475 N N . LEU A 1 209 ? -14.175 -0.438 23.020 1.00 89.06 209 LEU A N 1
ATOM 1476 C CA . LEU A 1 209 ? -14.953 -0.932 24.162 1.00 89.06 209 LEU A CA 1
ATOM 1477 C C . LEU A 1 209 ? -16.319 -0.244 24.280 1.00 89.06 209 LEU A C 1
ATOM 1479 O O . LEU A 1 209 ? -17.259 -0.823 24.824 1.00 89.06 209 LEU A O 1
ATOM 1483 N N . GLU A 1 210 ? -16.434 0.981 23.767 1.00 87.06 210 GLU A N 1
ATOM 1484 C CA . GLU A 1 210 ? -17.673 1.753 23.767 1.00 87.06 210 GLU A CA 1
ATOM 1485 C C . GLU A 1 210 ? -18.279 1.810 22.361 1.00 87.06 210 GLU A C 1
ATOM 1487 O O . GLU A 1 210 ? -17.656 2.285 21.406 1.00 87.06 210 GLU A O 1
ATOM 1492 N N . ALA A 1 211 ? -19.520 1.340 22.233 1.00 82.81 211 ALA A N 1
ATOM 1493 C CA . ALA A 1 211 ? -20.242 1.365 20.969 1.00 82.81 211 ALA A CA 1
ATOM 1494 C C . ALA A 1 211 ? -20.475 2.811 20.499 1.00 82.81 211 ALA A C 1
ATOM 1496 O O . ALA A 1 211 ? -20.987 3.639 21.248 1.00 82.81 211 ALA A O 1
ATOM 1497 N N . GLY A 1 212 ? -20.134 3.101 19.241 1.00 83.31 212 GLY A N 1
ATOM 1498 C CA . GLY A 1 212 ? -20.291 4.434 18.646 1.00 83.31 212 GLY A CA 1
ATOM 1499 C C . GLY A 1 212 ? -19.153 5.419 18.941 1.00 83.31 212 GLY A C 1
ATOM 1500 O O . GLY A 1 212 ? -19.252 6.577 18.553 1.00 83.31 212 GLY A O 1
ATOM 1501 N N . SER A 1 213 ? -18.076 4.975 19.598 1.00 87.38 213 SER A N 1
ATOM 1502 C CA . SER A 1 213 ? -16.858 5.783 19.788 1.00 87.38 213 SER A CA 1
ATOM 1503 C C . SER A 1 213 ? -16.007 5.909 18.516 1.00 87.38 213 SER A C 1
ATOM 1505 O O . SER A 1 213 ? -15.235 6.855 18.370 1.00 87.38 213 SER A O 1
ATOM 1507 N N . VAL A 1 214 ? -16.177 4.973 17.580 1.00 89.56 214 VAL A N 1
ATOM 1508 C CA . VAL A 1 214 ? -15.650 5.059 16.215 1.00 89.56 214 VAL A CA 1
ATOM 1509 C C . VAL A 1 214 ? -16.667 5.798 15.350 1.00 89.56 214 VAL A C 1
ATOM 1511 O O . VAL A 1 214 ? -17.875 5.588 15.485 1.00 89.56 214 VAL A O 1
ATOM 1514 N N . GLU A 1 215 ? -16.177 6.663 14.466 1.00 91.19 215 GLU A N 1
ATOM 1515 C CA . GLU A 1 215 ? -17.011 7.407 13.522 1.00 91.19 215 GLU A CA 1
ATOM 1516 C C . GLU A 1 215 ? -17.810 6.485 12.586 1.00 91.19 215 GLU A C 1
ATOM 1518 O O . GLU A 1 215 ? -17.553 5.279 12.480 1.00 91.19 215 GLU A O 1
ATOM 1523 N N . SER A 1 216 ? -18.828 7.040 11.925 1.00 94.50 216 SER A N 1
ATOM 1524 C CA . SER A 1 216 ? -19.660 6.258 11.012 1.00 94.50 216 SER A CA 1
ATOM 1525 C C . SER A 1 216 ? -18.832 5.731 9.836 1.00 94.50 216 SER A C 1
ATOM 1527 O O . SER A 1 216 ? -17.847 6.351 9.437 1.00 94.50 216 SER A O 1
ATOM 1529 N N . LEU A 1 217 ? -19.238 4.601 9.245 1.00 95.44 217 LEU A N 1
ATOM 1530 C CA . LEU A 1 217 ? -18.533 4.044 8.085 1.00 95.44 217 LEU A CA 1
ATOM 1531 C C . LEU A 1 217 ? -18.434 5.056 6.932 1.00 95.44 217 LEU A C 1
ATOM 1533 O O . LEU A 1 217 ? -17.420 5.069 6.241 1.00 95.44 217 LEU A O 1
ATOM 1537 N N . SER A 1 218 ? -19.446 5.909 6.727 1.00 95.44 218 SER A N 1
ATOM 1538 C CA . SER A 1 218 ? -19.401 6.942 5.685 1.00 95.44 218 SER A CA 1
ATOM 1539 C C . SER A 1 218 ? -18.327 7.990 5.968 1.00 95.44 218 SER A C 1
ATOM 1541 O O . SER A 1 218 ? -17.495 8.239 5.103 1.00 95.44 218 SER A O 1
ATOM 1543 N N . ASP A 1 219 ? -18.286 8.535 7.188 1.00 95.25 219 ASP A N 1
ATOM 1544 C CA . ASP A 1 219 ? -17.310 9.574 7.553 1.00 95.25 219 ASP A CA 1
ATOM 1545 C C . ASP A 1 219 ? -15.880 9.012 7.549 1.00 95.25 219 ASP A C 1
ATOM 1547 O O . ASP A 1 219 ? -14.940 9.651 7.065 1.00 95.25 219 ASP A O 1
ATOM 1551 N N . PHE A 1 220 ? -15.736 7.773 8.036 1.00 93.75 220 PHE A N 1
ATOM 1552 C CA . PHE A 1 220 ? -14.485 7.031 7.980 1.00 93.75 220 PHE A CA 1
ATOM 1553 C C . PHE A 1 220 ? -14.037 6.835 6.534 1.00 93.75 220 PHE A C 1
ATOM 1555 O O . PHE A 1 220 ? -12.898 7.150 6.203 1.00 93.75 220 PHE A O 1
ATOM 1562 N N . SER A 1 221 ? -14.919 6.345 5.657 1.00 94.81 221 SER A N 1
ATOM 1563 C CA . SER A 1 221 ? -14.576 6.029 4.264 1.00 94.81 221 SER A CA 1
ATOM 1564 C C . SER A 1 221 ? -14.169 7.269 3.471 1.00 94.81 221 SER A C 1
ATOM 1566 O O . SER A 1 221 ? -13.189 7.206 2.728 1.00 94.81 221 SER A O 1
ATOM 1568 N N . ASP A 1 222 ? -14.849 8.400 3.676 1.00 94.06 222 ASP A N 1
ATOM 1569 C CA . ASP A 1 222 ? -14.540 9.673 3.011 1.00 94.06 222 ASP A CA 1
ATOM 1570 C C . ASP A 1 222 ? -13.107 10.148 3.301 1.00 94.06 222 ASP A C 1
ATOM 1572 O O . ASP A 1 222 ? -12.458 10.760 2.449 1.00 94.06 222 ASP A O 1
ATOM 1576 N N . THR A 1 223 ? -12.588 9.826 4.488 1.00 92.25 223 THR A N 1
ATOM 1577 C CA . THR A 1 223 ? -11.220 10.172 4.894 1.00 92.25 223 THR A CA 1
ATOM 1578 C C . THR A 1 223 ? -10.233 9.051 4.561 1.00 92.25 223 THR A C 1
ATOM 1580 O O . THR A 1 223 ? -9.154 9.295 4.022 1.00 92.25 223 THR A O 1
ATOM 1583 N N . PHE A 1 224 ? -10.587 7.805 4.862 1.00 93.25 224 PHE A N 1
ATOM 1584 C CA . PHE A 1 224 ? -9.714 6.643 4.750 1.00 93.25 224 PHE A CA 1
ATOM 1585 C C . PHE A 1 224 ? -9.406 6.284 3.299 1.00 93.25 224 PHE A C 1
ATOM 1587 O O . PHE A 1 224 ? -8.238 6.098 2.964 1.00 93.25 224 PHE A O 1
ATOM 1594 N N . VAL A 1 225 ? -10.415 6.202 2.427 1.00 95.19 225 VAL A N 1
ATOM 1595 C CA . VAL A 1 225 ? -10.257 5.660 1.068 1.00 95.19 225 VAL A CA 1
ATOM 1596 C C . VAL A 1 225 ? -9.251 6.457 0.225 1.00 95.19 225 VAL A C 1
ATOM 1598 O O . VAL A 1 225 ? -8.363 5.825 -0.354 1.00 95.19 225 VAL A O 1
ATOM 1601 N N . PRO A 1 226 ? -9.286 7.806 0.166 1.00 93.88 226 PRO A N 1
ATOM 1602 C CA . PRO A 1 226 ? -8.307 8.570 -0.610 1.00 93.88 226 PRO A CA 1
ATOM 1603 C C . PRO A 1 226 ? -6.870 8.377 -0.110 1.00 93.88 226 PRO A C 1
ATOM 1605 O O . PRO A 1 226 ? -5.942 8.201 -0.906 1.00 93.88 226 PRO A O 1
ATOM 1608 N N . HIS A 1 227 ? -6.681 8.372 1.214 1.00 91.38 227 HIS A N 1
ATOM 1609 C CA . HIS A 1 227 ? -5.377 8.133 1.828 1.00 91.38 227 HIS A CA 1
ATOM 1610 C C . HIS A 1 227 ? -4.899 6.700 1.588 1.00 91.38 227 HIS A C 1
ATOM 1612 O O . HIS A 1 227 ? -3.733 6.494 1.243 1.00 91.38 227 HIS A O 1
ATOM 1618 N N . PHE A 1 228 ? -5.802 5.724 1.701 1.00 93.00 228 PHE A N 1
ATOM 1619 C CA . PHE A 1 228 ? -5.507 4.324 1.454 1.00 93.00 228 PHE A CA 1
ATOM 1620 C C . PHE A 1 228 ? -5.075 4.092 0.012 1.00 93.00 228 PHE A C 1
ATOM 1622 O O . PHE A 1 228 ? -3.976 3.591 -0.227 1.00 93.00 228 PHE A O 1
ATOM 1629 N N . ALA A 1 229 ? -5.890 4.534 -0.944 1.00 94.50 229 ALA A N 1
ATOM 1630 C CA . ALA A 1 229 ? -5.631 4.361 -2.364 1.00 94.50 229 ALA A CA 1
ATOM 1631 C C . ALA A 1 229 ? -4.295 4.988 -2.782 1.00 94.50 229 ALA A C 1
ATOM 1633 O O . ALA A 1 229 ? -3.500 4.347 -3.473 1.00 94.50 229 ALA A O 1
ATOM 1634 N N . SER A 1 230 ? -4.012 6.211 -2.319 1.00 93.38 230 SER A N 1
ATOM 1635 C CA . SER A 1 230 ? -2.759 6.903 -2.626 1.00 93.38 230 SER A CA 1
ATOM 1636 C C . SER A 1 230 ? -1.542 6.184 -2.035 1.00 93.38 230 SER A C 1
ATOM 1638 O O . SER A 1 230 ? -0.589 5.894 -2.758 1.00 93.38 230 SER A O 1
ATOM 1640 N N . SER A 1 231 ? -1.549 5.880 -0.734 1.00 91.19 231 SER A N 1
ATOM 1641 C CA . SER A 1 231 ? -0.392 5.271 -0.058 1.00 91.19 231 SER A CA 1
ATOM 1642 C C . SER A 1 231 ? -0.146 3.829 -0.501 1.00 91.19 231 SER A C 1
ATOM 1644 O O . SER A 1 231 ? 1.005 3.421 -0.683 1.00 91.19 231 SER A O 1
ATOM 1646 N N . PHE A 1 232 ? -1.214 3.056 -0.718 1.00 93.75 232 PHE A N 1
ATOM 1647 C CA . PHE A 1 232 ? -1.124 1.707 -1.269 1.00 93.75 232 PHE A CA 1
ATOM 1648 C C . PHE A 1 232 ? -0.524 1.738 -2.674 1.00 93.75 232 PHE A C 1
ATOM 1650 O O . PHE A 1 232 ? 0.461 1.045 -2.928 1.00 93.75 232 PHE A O 1
ATOM 1657 N N . SER A 1 233 ? -1.062 2.578 -3.565 1.00 94.56 233 SER A N 1
ATOM 1658 C CA . SER A 1 233 ? -0.582 2.642 -4.948 1.00 94.56 233 SER A CA 1
ATOM 1659 C C . SER A 1 233 ? 0.891 3.029 -5.008 1.00 94.56 233 SER A C 1
ATOM 1661 O O . SER A 1 233 ? 1.668 2.379 -5.706 1.00 94.56 233 SER A O 1
ATOM 1663 N N . LEU A 1 234 ? 1.305 4.009 -4.196 1.00 91.81 234 LEU A N 1
ATOM 1664 C CA . LEU A 1 234 ? 2.701 4.436 -4.131 1.00 91.81 234 LEU A CA 1
ATOM 1665 C C . LEU A 1 234 ? 3.609 3.296 -3.669 1.00 91.81 234 LEU A C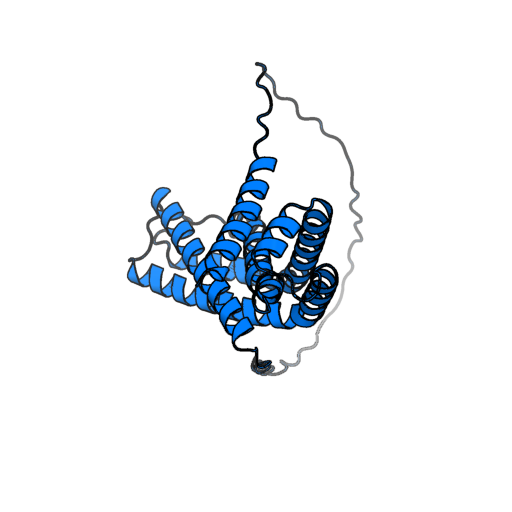 1
ATOM 1667 O O . LEU A 1 234 ? 4.622 3.031 -4.309 1.00 91.81 234 LEU A O 1
ATOM 1671 N N . SER A 1 235 ? 3.211 2.571 -2.621 1.00 89.75 235 SER A N 1
ATOM 1672 C CA . SER A 1 235 ? 3.984 1.438 -2.095 1.00 89.75 235 SER A CA 1
ATOM 1673 C C . SER A 1 235 ? 4.206 0.355 -3.156 1.00 89.75 235 SER A C 1
ATOM 1675 O O . SER A 1 235 ? 5.305 -0.187 -3.278 1.00 89.75 235 SER A O 1
ATOM 1677 N N . ILE A 1 236 ? 3.183 0.058 -3.962 1.00 91.62 236 ILE A N 1
ATOM 1678 C CA . ILE A 1 236 ? 3.279 -0.916 -5.055 1.00 91.62 236 ILE A CA 1
ATOM 1679 C C . ILE A 1 236 ? 4.209 -0.404 -6.155 1.00 91.62 236 ILE A C 1
ATOM 1681 O O . ILE A 1 236 ? 5.090 -1.146 -6.592 1.00 91.62 236 ILE A O 1
ATOM 1685 N N . VAL A 1 237 ? 4.060 0.851 -6.586 1.00 91.38 237 VAL A N 1
ATOM 1686 C CA . VAL A 1 237 ? 4.903 1.456 -7.632 1.00 91.38 237 VAL A CA 1
ATOM 1687 C C . VAL A 1 237 ? 6.372 1.494 -7.204 1.00 91.38 237 VAL A C 1
ATOM 1689 O O . VAL A 1 237 ? 7.252 1.123 -7.982 1.00 91.38 237 VAL A O 1
ATOM 1692 N N . GLU A 1 238 ? 6.662 1.871 -5.961 1.00 86.81 238 GLU A N 1
ATOM 1693 C CA . GLU A 1 238 ? 8.027 1.857 -5.429 1.00 86.81 238 GLU A CA 1
ATOM 1694 C C . GLU A 1 238 ? 8.608 0.437 -5.396 1.00 86.81 238 GLU A C 1
ATOM 1696 O O . GLU A 1 238 ? 9.748 0.207 -5.815 1.00 86.81 238 GLU A O 1
ATOM 1701 N N . ALA A 1 239 ? 7.816 -0.536 -4.943 1.00 83.00 239 ALA A N 1
ATOM 1702 C CA . ALA A 1 239 ? 8.268 -1.910 -4.784 1.00 83.00 239 ALA A CA 1
ATOM 1703 C C . ALA A 1 239 ? 8.419 -2.672 -6.113 1.00 83.00 239 ALA A C 1
ATOM 1705 O O . ALA A 1 239 ? 9.200 -3.625 -6.173 1.00 83.00 239 ALA A O 1
ATOM 1706 N N . THR A 1 240 ? 7.715 -2.249 -7.166 1.00 85.94 240 THR A N 1
ATOM 1707 C CA . THR A 1 240 ? 7.719 -2.895 -8.488 1.00 85.94 240 THR A CA 1
ATOM 1708 C C . THR A 1 240 ? 8.528 -2.094 -9.509 1.00 85.94 240 THR A C 1
ATOM 1710 O O . THR A 1 240 ? 9.624 -2.514 -9.884 1.00 85.94 240 THR A O 1
ATOM 1713 N N . LEU A 1 241 ? 8.040 -0.921 -9.922 1.00 84.44 241 LEU A N 1
ATOM 1714 C CA . LEU A 1 241 ? 8.638 -0.093 -10.972 1.00 84.44 241 LEU A CA 1
ATOM 1715 C C . LEU A 1 241 ? 10.041 0.390 -10.588 1.00 84.44 241 LEU A C 1
ATOM 1717 O O . LEU A 1 241 ? 10.997 0.172 -11.332 1.00 84.44 241 LEU A O 1
ATOM 1721 N N . LEU A 1 242 ? 10.190 1.028 -9.423 1.00 78.69 242 LEU A N 1
ATOM 1722 C CA . LEU A 1 242 ? 11.472 1.635 -9.038 1.00 78.69 242 LEU A CA 1
ATOM 1723 C C . LEU A 1 242 ? 12.523 0.584 -8.679 1.00 78.69 242 LEU A C 1
ATOM 1725 O O . LEU A 1 242 ? 13.698 0.730 -9.022 1.00 78.69 242 LEU A O 1
ATOM 1729 N N . ARG A 1 243 ? 12.106 -0.507 -8.031 1.00 75.12 243 ARG A N 1
ATOM 1730 C CA . ARG A 1 243 ? 13.004 -1.619 -7.704 1.00 75.12 243 ARG A CA 1
ATOM 1731 C C . ARG A 1 243 ? 13.563 -2.283 -8.961 1.00 75.12 243 ARG A C 1
ATOM 1733 O O . ARG A 1 243 ? 14.757 -2.580 -8.999 1.00 75.12 243 ARG A O 1
ATOM 1740 N N . ALA A 1 244 ? 12.735 -2.467 -9.990 1.00 70.81 244 ALA A N 1
ATOM 1741 C CA . ALA A 1 244 ? 13.142 -3.060 -11.261 1.00 70.81 244 ALA A CA 1
ATOM 1742 C C . ALA A 1 244 ? 14.195 -2.222 -12.002 1.00 70.81 244 ALA A C 1
ATOM 1744 O O . ALA A 1 244 ? 15.036 -2.776 -12.709 1.00 70.81 244 ALA A O 1
ATOM 1745 N N . LEU A 1 245 ? 14.186 -0.899 -11.832 1.00 71.19 245 LEU A N 1
ATOM 1746 C CA . LEU A 1 245 ? 15.190 -0.042 -12.454 1.00 71.19 245 LEU A CA 1
ATOM 1747 C C . LEU A 1 245 ? 16.568 -0.202 -11.802 1.00 71.19 245 LEU A C 1
ATOM 1749 O O . LEU A 1 245 ? 17.580 -0.134 -12.496 1.00 71.19 245 LEU A O 1
ATOM 1753 N N . TRP A 1 246 ? 16.623 -0.398 -10.481 1.00 69.19 246 TRP A N 1
ATOM 1754 C CA . TRP A 1 246 ? 17.881 -0.349 -9.724 1.00 69.19 246 TRP A CA 1
ATOM 1755 C C . TRP A 1 246 ? 18.510 -1.712 -9.443 1.00 69.19 246 TRP A C 1
ATOM 1757 O O . TRP A 1 246 ? 19.678 -1.761 -9.067 1.00 69.19 246 TRP A O 1
ATOM 1767 N N . HIS A 1 247 ? 17.770 -2.810 -9.598 1.00 64.62 247 HIS A N 1
ATOM 1768 C CA . HIS A 1 247 ? 18.311 -4.154 -9.378 1.00 64.62 247 HIS A CA 1
ATOM 1769 C C . HIS A 1 247 ? 19.295 -4.600 -10.482 1.00 64.62 247 HIS A C 1
ATOM 1771 O O . HIS A 1 247 ? 20.086 -5.515 -10.256 1.00 64.62 247 HIS A O 1
ATOM 1777 N N . ASP A 1 248 ? 19.268 -3.937 -11.642 1.00 54.56 248 ASP A N 1
ATOM 1778 C CA . ASP A 1 248 ? 20.088 -4.256 -12.819 1.00 54.56 248 ASP A CA 1
ATOM 1779 C C . ASP A 1 248 ? 21.355 -3.367 -12.962 1.00 54.56 248 ASP A C 1
ATOM 1781 O O . ASP A 1 248 ? 22.062 -3.473 -13.966 1.00 54.56 248 ASP A O 1
ATOM 1785 N N . LEU A 1 249 ? 21.643 -2.489 -11.982 1.00 54.91 249 LEU A N 1
ATOM 1786 C CA . LEU A 1 249 ? 22.832 -1.607 -11.914 1.00 54.91 249 LEU A CA 1
ATOM 1787 C C . LEU A 1 249 ? 23.956 -2.198 -11.048 1.00 54.91 249 LEU A C 1
ATOM 1789 O O . LEU A 1 249 ? 25.135 -2.055 -11.446 1.00 54.91 249 LEU A O 1
#

Nearest PDB structures (foldseek):
  5ona-assembly1_A  TM=4.065E-01  e=6.393E+00  Homo sapiens

Radius of gyration: 24.58 Å; Cα contacts (8 Å, |Δi|>4): 155; chains: 1; bounding box: 79×65×48 Å